Protein AF-Q20015-F1 (afdb_monomer_lite)

Organism: Caenorhabditis elegans (NCBI:txid6239)

InterPro domains:
  IPR009050 Globin-like superfamily [SSF46458] (46-183)
  IPR012292 Globin/Protoglobin [G3DSA:1.10.490.10] (37-192)
  IPR044399 Myoglobin-like, M family globin domain [cd01040] (46-179)

Foldseek 3Di:
DPVVVVVVVLVVVLPPPDDAQKFWAADPQLRDIQIDHPVLLVLLLVLVVPPPDQLVLLLVLVLCCCPPNPVVVCVLQVNHPDDSVRLVPDPSNSVVSVVVSCLVVVLSVLVVVGPVCNVVSLVSLLVLLLVVLVSPVDDCDPSVLVSSLVSNLCSSCVPPDPSSSVSSSSVSVVSSSSSPSSNVVNNVVVVVVVDPDPVVVVVVVVVVVVVVVVVVVVVVVVVVPPDDDDDDDD

Radius of gyration: 29.72 Å; chains: 1; bounding box: 72×98×59 Å

Secondary structure (DSSP, 8-state):
-HHHHHHHHHHHHTS----S-EEEEE-TTT--EEEEEHHHHHHHHHHHHT-S-HHHHHHHHHHHIIIII-THHHHHHT-TT--HHHHHH-HHHHHHHHHHHHHHHHHHHHHTTGGGGHHHHHHHHHHHHHHHTT-TT----HHHHHHHHHHHHHHHSTT--HHHHHHHHHHHHHHHHHHHHHHHHHHHHHHHHTS--SSHHHHHHHHHHHHHHHHHHHHHHHHTTSSS------

pLDDT: mean 83.11, std 19.16, range [36.94, 98.44]

Sequence (234 aa):
MHSARIQQFVRRLQRPSIQGDHVYISSKYTSRLFICEQEEVNKMIESYQKIDDKYALFEQMFLTIFLEQEVEMAYSFGLENLNEQQLKVEQKFRTHVGKFQRFITGIIDMLSKGVESSDQIVEILRIVGRQHGNVRTMSFTAEKWLIFKNVLLDLLCKDANEKVGATWNKLISFMISEVKDSYLEHVRHARSSSCPQINSYRFIASRSKRLRSRKHSESANKLGRIESGKALDG

Structure (mmCIF, N/CA/C/O backbone):
data_AF-Q20015-F1
#
_entry.id   AF-Q20015-F1
#
loop_
_atom_site.group_PDB
_atom_site.id
_atom_site.type_symbol
_atom_site.label_atom_id
_atom_site.label_alt_id
_atom_site.label_comp_id
_atom_site.label_asym_id
_atom_site.label_entity_id
_atom_site.label_seq_id
_atom_site.pdbx_PDB_ins_code
_atom_site.Cartn_x
_atom_site.Cartn_y
_atom_site.Cartn_z
_atom_site.occupancy
_atom_site.B_iso_or_equiv
_atom_site.auth_seq_id
_atom_site.auth_comp_id
_atom_site.auth_asym_id
_atom_site.auth_atom_id
_atom_site.pdbx_PDB_model_num
ATOM 1 N N . MET A 1 1 ? -9.418 24.263 -34.533 1.00 52.34 1 MET A N 1
ATOM 2 C CA . MET A 1 1 ? -8.151 23.544 -34.819 1.00 52.34 1 MET A CA 1
ATOM 3 C C . MET A 1 1 ? -6.981 23.894 -33.883 1.00 52.34 1 MET A C 1
ATOM 5 O O . MET A 1 1 ? -5.993 23.172 -33.899 1.00 52.34 1 MET A O 1
ATOM 9 N N . HIS A 1 2 ? -7.061 24.932 -33.035 1.00 54.53 2 HIS A N 1
ATOM 10 C CA . HIS A 1 2 ? -5.916 25.372 -32.219 1.00 54.53 2 HIS A CA 1
ATOM 11 C C . HIS A 1 2 ? -5.635 24.514 -30.962 1.00 54.53 2 HIS A C 1
ATOM 13 O O . HIS A 1 2 ? -4.473 24.367 -30.590 1.00 54.53 2 HIS A O 1
ATOM 19 N N . SER A 1 3 ? -6.649 23.890 -30.337 1.00 63.06 3 SER A N 1
ATOM 20 C CA . SER A 1 3 ? -6.452 23.105 -29.099 1.00 63.06 3 SER A CA 1
ATOM 21 C C . SER A 1 3 ? -5.803 21.735 -29.322 1.00 63.06 3 SER A C 1
ATOM 23 O O . SER A 1 3 ? -5.023 21.296 -28.484 1.00 63.06 3 SER A O 1
ATOM 25 N N . ALA A 1 4 ? -6.049 21.083 -30.463 1.00 64.38 4 ALA A N 1
ATOM 26 C CA . ALA A 1 4 ? -5.461 19.776 -30.771 1.00 64.38 4 ALA A CA 1
ATOM 27 C C . ALA A 1 4 ? -3.933 19.856 -30.941 1.00 64.38 4 ALA A C 1
ATOM 29 O O . ALA A 1 4 ? -3.208 18.980 -30.472 1.00 64.38 4 ALA A O 1
ATOM 30 N N . ARG A 1 5 ? -3.430 20.946 -31.543 1.00 56.28 5 ARG A N 1
ATOM 31 C CA . ARG A 1 5 ? -1.986 21.218 -31.647 1.00 56.28 5 ARG A CA 1
ATOM 32 C C . ARG A 1 5 ? -1.352 21.483 -30.284 1.00 56.28 5 ARG A C 1
ATOM 34 O O . ARG A 1 5 ? -0.275 20.965 -30.020 1.00 56.28 5 ARG A O 1
ATOM 41 N N . ILE A 1 6 ? -2.033 22.226 -29.409 1.00 60.09 6 ILE A N 1
ATOM 42 C CA . ILE A 1 6 ? -1.557 22.485 -28.041 1.00 60.09 6 ILE A CA 1
ATOM 43 C C . ILE A 1 6 ? -1.520 21.178 -27.238 1.00 60.09 6 ILE A C 1
ATOM 45 O O . ILE A 1 6 ? -0.515 20.890 -26.601 1.00 60.09 6 ILE A O 1
ATOM 49 N N . GLN A 1 7 ? -2.547 20.329 -27.340 1.00 60.06 7 GLN A N 1
ATOM 50 C CA . GLN A 1 7 ? -2.549 19.011 -26.694 1.00 60.06 7 GLN A CA 1
ATOM 51 C C . GLN A 1 7 ? -1.440 18.092 -27.225 1.00 60.06 7 GLN A C 1
ATOM 53 O O . GLN A 1 7 ? -0.794 17.408 -26.438 1.00 60.06 7 GLN A O 1
ATOM 58 N N . GLN A 1 8 ? -1.171 18.086 -28.536 1.00 61.62 8 GLN A N 1
ATOM 59 C CA . GLN A 1 8 ? -0.035 17.344 -29.095 1.00 61.62 8 GLN A CA 1
ATOM 60 C C . GLN A 1 8 ? 1.315 17.894 -28.621 1.00 61.62 8 GLN A C 1
ATOM 62 O O . GLN A 1 8 ? 2.223 17.111 -28.358 1.00 61.62 8 GLN A O 1
ATOM 67 N N . PHE A 1 9 ? 1.453 19.214 -28.490 1.00 55.03 9 PHE A N 1
ATOM 68 C CA . PHE A 1 9 ? 2.680 19.845 -28.007 1.00 55.03 9 PHE A CA 1
ATOM 69 C C . PHE A 1 9 ? 2.925 19.538 -26.525 1.00 55.03 9 PHE A C 1
ATOM 71 O O . PHE A 1 9 ? 4.014 19.107 -26.164 1.00 55.03 9 PHE A O 1
ATOM 78 N N . VAL A 1 10 ? 1.888 19.628 -25.688 1.00 60.78 10 VAL A N 1
ATOM 79 C CA . VAL A 1 10 ? 1.947 19.225 -24.274 1.00 60.78 10 VAL A CA 1
ATOM 80 C C . VAL A 1 10 ? 2.275 17.734 -24.144 1.00 60.78 10 VAL A C 1
ATOM 82 O O . VAL A 1 10 ? 3.144 17.388 -23.356 1.00 60.78 10 VAL A O 1
ATOM 85 N N . ARG A 1 11 ? 1.692 16.853 -24.974 1.00 58.50 11 ARG A N 1
ATOM 86 C CA . ARG A 1 11 ? 2.058 15.420 -25.010 1.00 58.50 11 ARG A CA 1
ATOM 87 C C . ARG A 1 11 ? 3.515 15.176 -25.407 1.00 58.50 11 ARG A C 1
ATOM 89 O O . ARG A 1 11 ? 4.110 14.221 -24.922 1.00 58.50 11 ARG A O 1
ATOM 96 N N . ARG A 1 12 ? 4.088 15.998 -26.295 1.00 54.34 12 ARG A N 1
ATOM 97 C CA . ARG A 1 12 ? 5.510 15.909 -26.671 1.00 54.34 12 ARG A CA 1
ATOM 98 C C . ARG A 1 12 ? 6.429 16.414 -25.562 1.00 54.34 12 ARG A C 1
ATOM 100 O O . ARG A 1 12 ? 7.467 15.812 -25.356 1.00 54.34 12 ARG A O 1
ATOM 107 N N . LEU A 1 13 ? 6.032 17.457 -24.833 1.00 51.25 13 LEU A N 1
ATOM 108 C CA . LEU A 1 13 ? 6.782 17.967 -23.677 1.00 51.25 13 LEU A CA 1
ATOM 109 C C . LEU A 1 13 ? 6.677 17.049 -22.449 1.00 51.25 13 LEU A C 1
ATOM 111 O O . LEU A 1 13 ? 7.609 16.971 -21.660 1.00 51.25 13 LEU A O 1
ATOM 115 N N . GLN A 1 14 ? 5.557 16.338 -22.298 1.00 54.84 14 GLN A N 1
ATOM 116 C CA . GLN A 1 14 ? 5.345 15.341 -21.243 1.00 54.84 14 GLN A CA 1
ATOM 117 C C . GLN A 1 14 ? 5.998 13.989 -21.535 1.00 54.84 14 GLN A C 1
ATOM 119 O O . GLN A 1 14 ? 5.997 13.131 -20.658 1.00 54.84 14 GLN A O 1
ATOM 124 N N . ARG A 1 15 ? 6.532 13.779 -22.744 1.00 49.22 15 ARG A N 1
ATOM 125 C CA . ARG A 1 15 ? 7.425 12.659 -23.037 1.00 49.22 15 ARG A CA 1
ATOM 126 C C . ARG A 1 15 ? 8.850 13.146 -22.801 1.00 49.22 15 ARG A C 1
ATOM 128 O O . ARG A 1 15 ? 9.438 13.706 -23.725 1.00 49.22 15 ARG A O 1
ATOM 135 N N . PRO A 1 16 ? 9.405 12.992 -21.589 1.00 44.72 16 PRO A N 1
ATOM 136 C CA . PRO A 1 16 ? 10.830 13.195 -21.403 1.00 44.72 16 PRO A CA 1
ATOM 137 C C . PRO A 1 16 ? 11.579 12.354 -22.452 1.00 44.72 16 PRO A C 1
ATOM 139 O O . PRO A 1 16 ? 11.220 11.206 -22.730 1.00 44.72 16 PRO A O 1
ATOM 142 N N . SER A 1 17 ? 12.560 12.972 -23.108 1.00 43.12 17 SER A N 1
ATOM 143 C CA . SER A 1 17 ? 13.443 12.338 -24.086 1.00 43.12 17 SER A CA 1
ATOM 144 C C . SER A 1 17 ? 14.366 11.374 -23.348 1.00 43.12 17 SER A C 1
ATOM 146 O O . SER A 1 17 ? 15.511 11.706 -23.054 1.00 43.12 17 SER A O 1
ATOM 148 N N . ILE A 1 18 ? 13.835 10.225 -22.945 1.00 50.56 18 ILE A N 1
ATOM 149 C CA . ILE A 1 18 ? 14.558 9.307 -22.077 1.00 50.56 18 ILE A CA 1
ATOM 150 C C . ILE A 1 18 ? 15.148 8.190 -22.920 1.00 50.56 18 ILE A C 1
ATOM 152 O O . ILE A 1 18 ? 14.442 7.317 -23.416 1.00 50.56 18 ILE A O 1
ATOM 156 N N . GLN A 1 19 ? 16.467 8.238 -23.075 1.00 43.69 19 GLN A N 1
ATOM 157 C CA . GLN A 1 19 ? 17.266 7.050 -23.335 1.00 43.69 19 GLN A CA 1
ATOM 158 C C . GLN A 1 19 ? 17.298 6.234 -22.033 1.00 43.69 19 GLN A C 1
ATOM 160 O O . GLN A 1 19 ? 17.877 6.683 -21.049 1.00 43.69 19 GLN A O 1
ATOM 165 N N . GLY A 1 20 ? 16.628 5.080 -22.010 1.00 57.81 20 GLY A N 1
ATOM 166 C CA . GLY A 1 20 ? 16.625 4.136 -20.885 1.00 57.81 20 GLY A CA 1
ATOM 167 C C . GLY A 1 20 ? 15.272 3.451 -20.681 1.00 57.81 20 GLY A C 1
ATOM 168 O O . GLY A 1 20 ? 14.229 4.054 -20.938 1.00 57.81 20 GLY A O 1
ATOM 169 N N . ASP A 1 21 ? 15.284 2.219 -20.172 1.00 79.94 21 ASP A N 1
ATOM 170 C CA . ASP A 1 21 ? 14.082 1.417 -19.912 1.00 79.94 21 ASP A CA 1
ATOM 171 C C . ASP A 1 21 ? 13.306 1.991 -18.717 1.00 79.94 21 ASP A C 1
ATOM 173 O O . ASP A 1 21 ? 13.597 1.698 -17.559 1.00 79.94 21 ASP A O 1
ATOM 177 N N . HIS A 1 22 ? 12.338 2.866 -18.996 1.00 86.12 22 HIS A N 1
ATOM 178 C CA . HIS A 1 22 ? 11.482 3.492 -17.988 1.00 86.12 22 HIS A CA 1
ATOM 179 C C . HIS A 1 22 ? 10.042 3.014 -18.120 1.00 86.12 22 HIS A C 1
ATOM 181 O O . HIS A 1 22 ? 9.492 2.924 -19.220 1.00 86.12 22 HIS A O 1
ATOM 187 N N . VAL A 1 23 ? 9.394 2.825 -16.974 1.00 89.00 23 VAL A N 1
ATOM 188 C CA . VAL A 1 23 ? 7.945 2.645 -16.891 1.00 89.00 23 VAL A CA 1
ATOM 189 C C . VAL A 1 23 ? 7.316 4.008 -16.652 1.00 89.00 23 VAL A C 1
ATOM 191 O O . VAL A 1 23 ? 7.702 4.719 -15.721 1.00 89.00 23 VAL A O 1
ATOM 194 N N . TYR A 1 24 ? 6.323 4.369 -17.465 1.00 90.19 24 TYR A N 1
ATOM 195 C CA . TYR A 1 24 ? 5.550 5.587 -17.263 1.00 90.19 24 TYR A CA 1
ATOM 196 C C . TYR A 1 24 ? 4.044 5.337 -17.335 1.00 90.19 24 TYR A C 1
ATOM 198 O O . TYR A 1 24 ? 3.560 4.618 -18.207 1.00 90.19 24 TYR A O 1
ATOM 206 N N . ILE A 1 25 ? 3.302 5.980 -16.430 1.00 93.44 25 ILE A N 1
ATOM 207 C CA . ILE A 1 25 ? 1.842 6.090 -16.491 1.00 93.44 25 ILE A CA 1
ATOM 208 C C . ILE A 1 25 ? 1.495 7.571 -16.541 1.00 93.44 25 ILE A C 1
ATOM 210 O O . ILE A 1 25 ? 1.806 8.324 -15.617 1.00 93.44 25 ILE A O 1
ATOM 214 N N . SER A 1 26 ? 0.840 7.996 -17.618 1.00 92.50 26 SER A N 1
ATOM 215 C CA . SER A 1 26 ? 0.420 9.385 -17.803 1.00 92.50 26 SER A CA 1
ATOM 216 C C . SER A 1 26 ? -1.093 9.499 -17.689 1.00 92.50 26 SER A C 1
ATOM 218 O O . SER A 1 26 ? -1.828 8.858 -18.438 1.00 92.50 26 SER A O 1
ATOM 220 N N . SER A 1 27 ? -1.572 10.344 -16.775 1.00 93.81 27 SER A N 1
ATOM 221 C CA . SER A 1 27 ? -2.996 10.660 -16.696 1.00 93.81 27 SER A CA 1
ATOM 222 C C . SER A 1 27 ? -3.326 11.907 -17.501 1.00 93.81 27 SER A C 1
ATOM 224 O O . SER A 1 27 ? -2.885 13.017 -17.195 1.00 93.81 27 SER A O 1
ATOM 226 N N . LYS A 1 28 ? -4.212 11.746 -18.487 1.00 93.19 28 LYS A N 1
ATOM 227 C CA . LYS A 1 28 ? -4.823 12.872 -19.208 1.00 93.19 28 LYS A CA 1
ATOM 228 C C . LYS A 1 28 ? -5.783 13.703 -18.342 1.00 93.19 28 LYS A C 1
ATOM 230 O O . LYS A 1 28 ? -6.154 14.793 -18.765 1.00 93.19 28 LYS A O 1
ATOM 235 N N . TYR A 1 29 ? -6.214 13.187 -17.186 1.00 94.50 29 TYR A N 1
ATOM 236 C CA . TYR A 1 29 ? -7.196 13.838 -16.312 1.00 94.50 29 TYR A CA 1
ATOM 237 C C . TYR A 1 29 ? -6.516 14.795 -15.335 1.00 94.50 29 TYR A C 1
ATOM 239 O O . TYR A 1 29 ? -6.852 15.974 -15.284 1.00 94.50 29 TYR A O 1
ATOM 247 N N . THR A 1 30 ? -5.506 14.313 -14.612 1.00 93.31 30 THR A N 1
ATOM 248 C CA . THR A 1 30 ? -4.810 15.107 -13.586 1.00 93.31 30 THR A CA 1
ATOM 249 C C . THR A 1 30 ? -3.540 15.781 -14.102 1.00 93.31 30 THR A C 1
ATOM 251 O O . THR A 1 30 ? -2.927 16.566 -13.381 1.00 93.31 30 THR A O 1
ATOM 254 N N . SER A 1 31 ? -3.117 15.463 -15.334 1.00 92.50 31 SER A N 1
ATOM 255 C CA . SER A 1 31 ? -1.806 15.826 -15.893 1.00 92.50 31 SER A CA 1
ATOM 256 C C . SER A 1 31 ? -0.613 15.316 -15.072 1.00 92.50 31 SER A C 1
ATOM 258 O O . SER A 1 31 ? 0.501 15.818 -15.231 1.00 92.50 31 SER A O 1
ATOM 260 N N . ARG A 1 32 ? -0.826 14.331 -14.189 1.00 93.44 32 ARG A N 1
ATOM 261 C CA . ARG A 1 32 ? 0.239 13.694 -13.410 1.00 93.44 32 ARG A CA 1
ATOM 262 C C . ARG A 1 32 ? 0.902 12.572 -14.195 1.00 93.44 32 ARG A C 1
ATOM 264 O O . ARG A 1 32 ? 0.301 11.939 -15.065 1.00 93.44 32 ARG A O 1
ATOM 271 N N . LEU A 1 33 ? 2.152 12.328 -13.825 1.00 93.31 33 LEU A N 1
ATOM 272 C CA . LEU A 1 33 ? 3.013 11.304 -14.387 1.00 93.31 33 LEU A CA 1
ATOM 273 C C . LEU A 1 33 ? 3.561 10.455 -13.239 1.00 93.31 33 LEU A C 1
ATOM 275 O O . LEU A 1 33 ? 4.179 10.988 -12.318 1.00 93.31 33 LEU A O 1
ATOM 279 N N . PHE A 1 34 ? 3.337 9.148 -13.301 1.00 94.62 34 PHE A N 1
ATOM 280 C CA . PHE A 1 34 ? 4.179 8.186 -12.602 1.00 94.62 34 PHE A CA 1
ATOM 281 C C . PHE A 1 34 ? 5.320 7.812 -13.543 1.00 94.62 34 PHE A C 1
ATOM 283 O O . PHE A 1 34 ? 5.064 7.474 -14.697 1.00 94.62 34 PHE A O 1
ATOM 290 N N . ILE A 1 35 ? 6.558 7.906 -13.063 1.00 93.75 35 ILE A N 1
ATOM 291 C CA . ILE A 1 35 ? 7.751 7.536 -13.820 1.00 93.75 35 ILE A CA 1
ATOM 292 C C . ILE A 1 35 ? 8.815 6.958 -12.886 1.00 93.75 35 ILE A C 1
ATOM 294 O O . ILE A 1 35 ? 9.122 7.553 -11.849 1.00 93.75 35 ILE A O 1
ATOM 298 N N . CYS A 1 36 ? 9.355 5.807 -13.274 1.00 92.62 36 CYS A N 1
ATOM 299 C CA . CYS A 1 36 ? 10.418 5.079 -12.584 1.00 92.62 36 CYS A CA 1
ATOM 300 C C . CYS A 1 36 ? 11.257 4.291 -13.594 1.00 92.62 36 CYS A C 1
ATOM 302 O O . CYS A 1 36 ? 10.791 3.991 -14.697 1.00 92.62 36 CYS A O 1
ATOM 304 N N . GLU A 1 37 ? 12.476 3.932 -13.205 1.00 91.81 37 GLU A N 1
ATOM 305 C CA . GLU A 1 37 ? 13.288 2.988 -13.977 1.00 91.81 37 GLU A CA 1
ATOM 306 C C . GLU A 1 37 ? 12.641 1.592 -13.936 1.00 91.81 37 GLU A C 1
ATOM 308 O O . GLU A 1 37 ? 12.040 1.200 -12.931 1.00 91.81 37 GLU A O 1
ATOM 313 N N . GLN A 1 38 ? 12.760 0.816 -15.016 1.00 90.50 38 GLN A N 1
ATOM 314 C CA . GLN A 1 38 ? 12.194 -0.535 -15.095 1.00 90.50 38 GLN A CA 1
ATOM 315 C C . GLN A 1 38 ? 12.716 -1.435 -13.968 1.00 90.50 38 GLN A C 1
ATOM 317 O O . GLN A 1 38 ? 11.949 -2.203 -13.390 1.00 90.50 38 GLN A O 1
ATOM 322 N N . GLU A 1 39 ? 13.994 -1.303 -13.602 1.00 92.62 39 GLU A N 1
ATOM 323 C CA . GLU A 1 39 ? 14.594 -2.042 -12.487 1.00 92.62 39 GLU A CA 1
ATOM 324 C C . GLU A 1 39 ? 13.929 -1.701 -11.141 1.00 92.62 39 GLU A C 1
ATOM 326 O O . GLU A 1 39 ? 13.655 -2.596 -10.339 1.00 92.62 39 GLU A O 1
ATOM 331 N N . GLU A 1 40 ? 13.620 -0.424 -10.890 1.00 94.38 40 GLU A N 1
ATOM 332 C CA . GLU A 1 40 ? 12.924 0.011 -9.673 1.00 94.38 40 GLU A CA 1
ATOM 333 C C . GLU A 1 40 ? 11.512 -0.578 -9.595 1.00 94.38 40 GLU A C 1
ATOM 335 O O . GLU A 1 40 ? 11.092 -1.049 -8.534 1.00 94.38 40 GLU A O 1
ATOM 340 N N . VAL A 1 41 ? 10.786 -0.571 -10.718 1.00 93.94 41 VAL A N 1
ATOM 341 C CA . VAL A 1 41 ? 9.442 -1.153 -10.799 1.00 93.94 41 VAL A CA 1
ATOM 342 C C . VAL A 1 41 ? 9.495 -2.666 -10.602 1.00 93.94 41 VAL A C 1
ATOM 344 O O . VAL A 1 41 ? 8.697 -3.193 -9.830 1.00 93.94 41 VAL A O 1
ATOM 347 N N . ASN A 1 42 ? 10.462 -3.358 -11.209 1.00 94.12 42 ASN A N 1
ATOM 348 C CA . ASN A 1 42 ? 10.638 -4.802 -11.039 1.00 94.12 42 ASN A CA 1
ATOM 349 C C . ASN A 1 42 ? 10.892 -5.166 -9.571 1.00 94.12 42 ASN A C 1
ATOM 351 O O . ASN A 1 42 ? 10.195 -6.019 -9.032 1.00 94.12 42 ASN A O 1
ATOM 355 N N . LYS A 1 43 ? 11.794 -4.456 -8.880 1.00 95.81 43 LYS A N 1
ATOM 356 C CA . LYS A 1 43 ? 12.052 -4.683 -7.446 1.00 95.81 43 LYS A CA 1
ATOM 357 C C . LYS A 1 43 ? 10.817 -4.431 -6.578 1.00 95.81 43 LYS A C 1
ATOM 359 O O . LYS A 1 43 ? 10.584 -5.159 -5.615 1.00 95.81 43 LYS A O 1
ATOM 364 N N . MET A 1 44 ? 10.011 -3.420 -6.908 1.00 96.56 44 MET A N 1
ATOM 365 C CA . MET A 1 44 ? 8.742 -3.162 -6.221 1.00 96.56 44 MET A CA 1
ATOM 366 C C . MET A 1 44 ? 7.734 -4.301 -6.463 1.00 96.56 44 MET A C 1
ATOM 368 O O . MET A 1 44 ? 7.119 -4.778 -5.509 1.00 96.56 44 MET A O 1
ATOM 372 N N . ILE A 1 45 ? 7.607 -4.795 -7.697 1.00 95.94 45 ILE A N 1
ATOM 373 C CA . ILE A 1 45 ? 6.752 -5.945 -8.032 1.00 95.94 45 ILE A CA 1
ATOM 374 C C . ILE A 1 45 ? 7.224 -7.206 -7.294 1.00 95.94 45 ILE A C 1
ATOM 376 O O . ILE A 1 45 ? 6.413 -7.877 -6.660 1.00 95.94 45 ILE A O 1
ATOM 380 N N . GLU A 1 46 ? 8.524 -7.499 -7.299 1.00 96.00 46 GLU A N 1
ATOM 381 C CA . GLU A 1 46 ? 9.113 -8.614 -6.548 1.00 96.00 46 GLU A CA 1
ATOM 382 C C . GLU A 1 46 ? 8.837 -8.491 -5.045 1.00 96.00 46 GLU A C 1
ATOM 384 O O . GLU A 1 46 ? 8.494 -9.480 -4.396 1.00 96.00 46 GLU A O 1
ATOM 389 N N . SER A 1 47 ? 8.937 -7.278 -4.484 1.00 96.56 47 SER A N 1
ATOM 390 C CA . SER A 1 47 ? 8.611 -7.031 -3.074 1.00 96.56 47 SER A CA 1
ATOM 391 C C . SER A 1 47 ? 7.153 -7.366 -2.759 1.00 96.56 47 SER A C 1
ATOM 393 O O . SER A 1 47 ? 6.881 -7.987 -1.738 1.00 96.56 47 SER A O 1
ATOM 395 N N . TYR A 1 48 ? 6.226 -7.056 -3.673 1.00 96.94 48 TYR A N 1
ATOM 396 C CA . TYR A 1 48 ? 4.819 -7.428 -3.535 1.00 96.94 48 TYR A CA 1
ATOM 397 C C . TYR A 1 48 ? 4.605 -8.940 -3.652 1.00 96.94 48 TYR A C 1
ATOM 399 O O . TYR A 1 48 ? 3.787 -9.530 -2.943 1.00 96.94 48 TYR A O 1
ATOM 407 N N . GLN A 1 49 ? 5.319 -9.583 -4.577 1.00 95.81 49 GLN A N 1
ATOM 408 C CA . GLN A 1 49 ? 5.187 -11.015 -4.835 1.00 95.81 49 GLN A CA 1
ATOM 409 C C . GLN A 1 49 ? 5.646 -11.854 -3.640 1.00 95.81 49 GLN A C 1
ATOM 411 O O . GLN A 1 49 ? 4.977 -12.839 -3.341 1.00 95.81 49 GLN A O 1
ATOM 416 N N . LYS A 1 50 ? 6.687 -11.413 -2.921 1.00 96.12 50 LYS A N 1
ATOM 417 C CA . LYS A 1 50 ? 7.213 -12.045 -1.694 1.00 96.12 50 LYS A CA 1
ATOM 418 C C . LYS A 1 50 ? 6.254 -12.027 -0.497 1.00 96.12 50 LYS A C 1
ATOM 420 O O . LYS A 1 50 ? 6.532 -12.675 0.502 1.00 96.12 50 LYS A O 1
ATOM 425 N N . ILE A 1 51 ? 5.154 -11.279 -0.567 1.00 96.44 51 ILE A N 1
ATOM 426 C CA . ILE A 1 51 ? 4.146 -11.249 0.495 1.00 96.44 51 ILE A CA 1
ATOM 427 C C . ILE A 1 51 ? 3.296 -12.517 0.380 1.00 96.44 51 ILE A C 1
ATOM 429 O O . ILE A 1 51 ? 2.467 -12.611 -0.532 1.00 96.44 51 ILE A O 1
ATOM 433 N N . ASP A 1 52 ? 3.491 -13.462 1.300 1.00 95.38 52 ASP A N 1
ATOM 434 C CA . ASP A 1 52 ? 2.804 -14.760 1.296 1.00 95.38 52 ASP A CA 1
ATOM 435 C C . ASP A 1 52 ? 1.283 -14.601 1.432 1.00 95.38 52 ASP A C 1
ATOM 437 O O . ASP A 1 52 ? 0.523 -15.042 0.568 1.00 95.38 52 ASP A O 1
ATOM 441 N N . ASP A 1 53 ? 0.834 -13.893 2.473 1.00 97.19 53 ASP A N 1
ATOM 442 C CA . ASP A 1 53 ? -0.584 -13.633 2.728 1.00 97.19 53 ASP A CA 1
ATOM 443 C C . ASP A 1 53 ? -0.939 -12.156 2.512 1.00 97.19 53 ASP A C 1
ATOM 445 O O . ASP A 1 53 ? -0.951 -11.317 3.418 1.00 97.19 53 ASP A O 1
ATOM 449 N N . LYS A 1 54 ? -1.256 -11.833 1.255 1.00 97.44 54 LYS A N 1
ATOM 450 C CA . LYS A 1 54 ? -1.707 -10.492 0.856 1.00 97.44 54 LYS A CA 1
ATOM 451 C C . LYS A 1 54 ? -3.048 -10.122 1.493 1.00 97.44 54 LYS A C 1
ATOM 453 O O . LYS A 1 54 ? -3.293 -8.937 1.701 1.00 97.44 54 LYS A O 1
ATOM 458 N N . TYR A 1 55 ? -3.913 -11.100 1.781 1.00 98.38 55 TYR A N 1
ATOM 459 C CA . TYR A 1 55 ? -5.198 -10.824 2.419 1.00 98.38 55 TYR A CA 1
ATOM 460 C C . TYR A 1 55 ? -4.970 -10.362 3.856 1.00 98.38 55 TYR A C 1
ATOM 462 O O . TYR A 1 55 ? -5.457 -9.295 4.216 1.00 98.38 55 TYR A O 1
ATOM 470 N N . ALA A 1 56 ? -4.175 -11.101 4.637 1.00 97.94 56 ALA A N 1
ATOM 471 C CA . ALA A 1 56 ? -3.847 -10.745 6.017 1.00 97.94 56 ALA A CA 1
ATOM 472 C C . ALA A 1 56 ? -3.158 -9.375 6.121 1.00 97.94 56 ALA A C 1
ATOM 474 O O . ALA A 1 56 ? -3.470 -8.598 7.021 1.00 97.94 56 ALA A O 1
ATOM 475 N N . LEU A 1 57 ? -2.283 -9.029 5.168 1.00 98.00 57 LEU A N 1
ATOM 476 C CA . LEU A 1 57 ? -1.662 -7.701 5.124 1.00 98.00 57 LEU A CA 1
ATOM 477 C C . LEU A 1 57 ? -2.702 -6.582 4.978 1.00 98.00 57 LEU A C 1
ATOM 479 O O . LEU A 1 57 ? -2.660 -5.592 5.707 1.00 98.00 57 LEU A O 1
ATOM 483 N N . PHE A 1 58 ? -3.652 -6.723 4.050 1.00 98.44 58 PHE A N 1
ATOM 484 C CA . PHE A 1 58 ? -4.695 -5.711 3.866 1.00 98.44 58 PHE A CA 1
ATOM 485 C C . PHE A 1 58 ? -5.775 -5.768 4.949 1.00 98.44 58 PHE A C 1
ATOM 487 O O . PHE A 1 58 ? -6.373 -4.742 5.259 1.00 98.44 58 PHE A O 1
ATOM 494 N N . GLU A 1 59 ? -6.009 -6.927 5.561 1.00 98.38 59 GLU A N 1
ATOM 495 C CA . GLU A 1 59 ? -6.841 -7.046 6.755 1.00 98.38 59 GLU A CA 1
ATOM 496 C C . GLU A 1 59 ? -6.253 -6.195 7.885 1.00 98.38 59 GLU A C 1
ATOM 498 O O . GLU A 1 59 ? -6.946 -5.326 8.412 1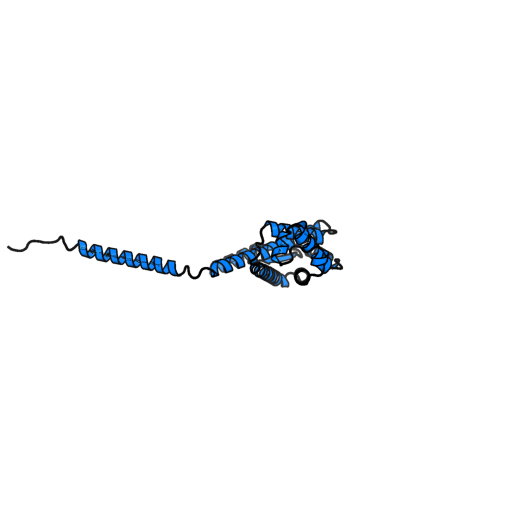.00 98.38 59 GLU A O 1
ATOM 503 N N . GLN A 1 60 ? -4.954 -6.351 8.164 1.00 97.94 60 GLN A N 1
ATOM 504 C CA . GLN A 1 60 ? -4.232 -5.540 9.145 1.00 97.94 60 GLN A CA 1
ATOM 505 C C . GLN A 1 60 ? -4.308 -4.045 8.822 1.00 97.94 60 GLN A C 1
ATOM 507 O O . GLN A 1 60 ? -4.549 -3.239 9.716 1.00 97.94 60 GLN A O 1
ATOM 512 N N . MET A 1 61 ? -4.161 -3.670 7.548 1.00 97.94 61 MET A N 1
ATOM 513 C CA . MET A 1 61 ? -4.297 -2.280 7.110 1.00 97.94 61 MET A CA 1
ATOM 514 C C . MET A 1 61 ? -5.639 -1.676 7.532 1.00 97.94 61 MET A C 1
ATOM 516 O O . MET A 1 61 ? -5.679 -0.604 8.137 1.00 97.94 61 MET A O 1
ATOM 520 N N . PHE A 1 62 ? -6.748 -2.343 7.205 1.00 97.62 62 PHE A N 1
ATOM 521 C CA . PHE A 1 62 ? -8.070 -1.817 7.526 1.00 97.62 62 PHE A CA 1
ATOM 522 C C . PHE A 1 62 ? -8.393 -1.910 9.018 1.00 97.62 62 PHE A C 1
ATOM 524 O O . PHE A 1 62 ? -9.088 -1.028 9.514 1.00 97.62 62 PHE A O 1
ATOM 531 N N . LEU A 1 63 ? -7.866 -2.903 9.742 1.00 97.75 63 LEU A N 1
ATOM 532 C CA . LEU A 1 63 ? -7.971 -2.962 11.203 1.00 97.75 63 LEU A CA 1
ATOM 533 C C . LEU A 1 63 ? -7.287 -1.757 11.851 1.00 97.75 63 LEU A C 1
ATOM 535 O O . LEU A 1 63 ? -7.926 -1.056 12.627 1.00 97.75 63 LEU A O 1
ATOM 539 N N . THR A 1 64 ? -6.046 -1.445 11.467 1.00 97.44 64 THR A N 1
ATOM 540 C CA . THR A 1 64 ? -5.331 -0.255 11.957 1.00 97.44 64 THR A CA 1
ATOM 541 C C . THR A 1 64 ? -6.106 1.031 11.647 1.00 97.44 64 THR A C 1
ATOM 543 O O . THR A 1 64 ? -6.232 1.907 12.501 1.00 97.44 64 THR A O 1
ATOM 546 N N . ILE A 1 65 ? -6.705 1.154 10.457 1.00 96.81 65 ILE A N 1
ATOM 547 C CA . ILE A 1 65 ? -7.526 2.331 10.131 1.00 96.81 65 ILE A CA 1
ATOM 548 C C . ILE A 1 65 ? -8.794 2.383 11.000 1.00 96.81 65 ILE A C 1
ATOM 550 O O . ILE A 1 65 ? -9.066 3.423 11.592 1.00 96.81 65 ILE A O 1
ATOM 554 N N . PHE A 1 66 ? -9.563 1.294 11.090 1.00 95.81 66 PHE A N 1
ATOM 555 C CA . PHE A 1 66 ? -10.882 1.285 11.743 1.00 95.81 66 PHE A CA 1
ATOM 556 C C . PHE A 1 66 ? -10.822 1.245 13.271 1.00 95.81 66 PHE A C 1
ATOM 558 O O . PHE A 1 66 ? -11.799 1.631 13.907 1.00 95.81 66 PHE A O 1
ATOM 565 N N . LEU A 1 67 ? -9.717 0.786 13.861 1.00 95.94 67 LEU A N 1
ATOM 566 C CA . LEU A 1 67 ? -9.581 0.641 15.312 1.00 95.94 67 LEU A CA 1
ATOM 567 C C . LEU A 1 67 ? -8.650 1.677 15.947 1.00 95.94 67 LEU A C 1
ATOM 569 O O . LEU A 1 67 ? -8.813 1.965 17.129 1.00 95.94 67 LEU A O 1
ATOM 573 N N . GLU A 1 68 ? -7.699 2.246 15.198 1.00 95.19 68 GLU A N 1
ATOM 574 C CA . GLU A 1 68 ? -6.633 3.070 15.790 1.00 95.19 68 GLU A CA 1
ATOM 575 C C . GLU A 1 68 ? -6.544 4.476 15.189 1.00 95.19 68 GLU A C 1
ATOM 577 O O . GLU A 1 68 ? -6.445 5.450 15.930 1.00 95.19 68 GLU A O 1
ATOM 582 N N . GLN A 1 69 ? -6.562 4.602 13.858 1.00 94.56 69 GLN A N 1
ATOM 583 C CA . GLN A 1 69 ? -6.195 5.862 13.190 1.00 94.56 69 GLN A CA 1
ATOM 584 C C . GLN A 1 69 ? -7.396 6.742 12.817 1.00 94.56 69 GLN A C 1
ATOM 586 O O . GLN A 1 69 ? -7.327 7.962 12.914 1.00 94.56 69 GLN A O 1
ATOM 591 N N . GLU A 1 70 ? -8.493 6.144 12.352 1.00 92.69 70 GLU A N 1
ATOM 592 C CA . GLU A 1 70 ? -9.690 6.854 11.892 1.00 92.69 70 GLU A CA 1
ATOM 593 C C . GLU A 1 70 ? -10.924 5.987 12.174 1.00 92.69 70 GLU A C 1
ATOM 595 O O . GLU A 1 70 ? -11.590 5.471 11.272 1.00 92.69 70 GLU A O 1
ATOM 600 N N . VAL A 1 71 ? -11.223 5.824 13.466 1.00 91.88 71 VAL A N 1
ATOM 601 C CA . VAL A 1 71 ? -12.339 4.996 13.955 1.00 91.88 71 VAL A CA 1
ATOM 602 C C . VAL A 1 71 ? -13.668 5.424 13.334 1.00 91.88 71 VAL A C 1
ATOM 604 O O . VAL A 1 71 ? -14.532 4.591 13.057 1.00 91.88 71 VAL A O 1
ATOM 607 N N . GLU A 1 72 ? -13.818 6.714 13.015 1.00 90.25 72 GLU A N 1
ATOM 608 C CA . GLU A 1 72 ? -15.038 7.214 12.394 1.00 90.25 72 GLU A CA 1
ATOM 609 C C . GLU A 1 72 ? -15.323 6.620 11.007 1.00 90.25 72 GLU A C 1
ATOM 611 O O . GLU A 1 72 ? -16.471 6.574 10.549 1.00 90.25 72 GLU A O 1
ATOM 616 N N . MET A 1 73 ? -14.289 6.114 10.332 1.00 89.50 73 MET A N 1
ATOM 617 C CA . MET A 1 73 ? -14.449 5.436 9.055 1.00 89.50 73 MET A CA 1
ATOM 618 C C . MET A 1 73 ? -15.315 4.181 9.203 1.00 89.50 73 MET A C 1
ATOM 620 O O . MET A 1 73 ? -16.131 3.919 8.321 1.00 89.50 73 MET A O 1
ATOM 624 N N . ALA A 1 74 ? -15.226 3.462 10.329 1.00 90.19 74 ALA A N 1
ATOM 625 C CA . ALA A 1 74 ? -16.000 2.246 10.573 1.00 90.19 74 ALA A CA 1
ATOM 626 C C . ALA A 1 74 ? -17.523 2.495 10.569 1.00 90.19 74 ALA A C 1
ATOM 628 O O . ALA A 1 74 ? -18.260 1.692 9.989 1.00 90.19 74 ALA A O 1
ATOM 629 N N . TYR A 1 75 ? -17.997 3.640 11.092 1.00 90.25 75 TYR A N 1
ATOM 630 C CA . TYR A 1 75 ? -19.428 4.007 11.050 1.00 90.25 75 TYR A CA 1
ATOM 631 C C . TYR A 1 75 ? -19.959 4.058 9.615 1.00 90.25 75 TYR A C 1
ATOM 633 O O . TYR A 1 75 ? -21.084 3.655 9.327 1.00 90.25 75 TYR A O 1
ATOM 641 N N . SER A 1 76 ? -19.134 4.518 8.670 1.00 85.56 76 SER A N 1
ATOM 642 C CA . SER A 1 76 ? -19.540 4.651 7.266 1.00 85.56 76 SER A CA 1
ATOM 643 C C . SER A 1 76 ? -19.742 3.304 6.570 1.00 85.56 76 SER A C 1
ATOM 645 O O . SER A 1 76 ? -20.435 3.240 5.552 1.00 85.56 76 SER A O 1
ATOM 647 N N . PHE A 1 77 ? -19.172 2.233 7.127 1.00 85.31 77 PHE A N 1
ATOM 648 C CA . PHE A 1 77 ? -19.359 0.856 6.673 1.00 85.31 77 PHE A CA 1
ATOM 649 C C . PHE A 1 77 ? -20.422 0.093 7.487 1.00 85.31 77 PHE A C 1
ATOM 651 O O . PHE A 1 77 ? -20.764 -1.038 7.123 1.00 85.31 77 PHE A O 1
ATOM 658 N N . GLY A 1 78 ? -20.986 0.701 8.539 1.00 89.75 78 GLY A N 1
ATOM 659 C CA . GLY A 1 78 ? -21.869 0.022 9.490 1.00 89.75 78 GLY A CA 1
ATOM 660 C C . GLY A 1 78 ? -21.124 -1.065 10.269 1.00 89.75 78 GLY A C 1
ATOM 661 O O . GLY A 1 78 ? -21.617 -2.192 10.348 1.00 89.75 78 GLY A O 1
ATOM 662 N N . LEU A 1 79 ? -19.888 -0.761 10.676 1.00 93.31 79 LEU A N 1
ATOM 663 C CA . LEU A 1 79 ? -18.937 -1.648 11.358 1.00 93.31 79 LEU A CA 1
ATOM 664 C C . LEU A 1 79 ? -18.491 -1.080 12.713 1.00 93.31 79 LEU A C 1
ATOM 666 O O . LEU A 1 79 ? -17.470 -1.483 13.266 1.00 93.31 79 LEU A O 1
ATOM 670 N N . GLU A 1 80 ? -19.230 -0.106 13.227 1.00 91.44 80 GLU A N 1
ATOM 671 C CA . GLU A 1 80 ? -18.979 0.508 14.518 1.00 91.44 80 GLU A CA 1
ATOM 672 C C . GLU A 1 80 ? -19.148 -0.471 15.685 1.00 91.44 80 GLU A C 1
ATOM 674 O O . GLU A 1 80 ? -19.945 -1.407 15.630 1.00 91.44 80 GLU A O 1
ATOM 679 N N . ASN A 1 81 ? -18.420 -0.216 16.776 1.00 91.19 81 ASN A N 1
ATOM 680 C CA . ASN A 1 81 ? -18.464 -0.989 18.025 1.00 91.19 81 ASN A CA 1
ATOM 681 C C . ASN A 1 81 ? -18.056 -2.470 17.904 1.00 91.19 81 ASN A C 1
ATOM 683 O O . ASN A 1 81 ? -18.284 -3.243 18.835 1.00 91.19 81 ASN A O 1
ATOM 687 N N . LEU A 1 82 ? -17.446 -2.871 16.789 1.00 95.06 82 LEU A N 1
ATOM 688 C CA . LEU A 1 82 ? -16.865 -4.198 16.622 1.00 95.06 82 LEU A CA 1
ATOM 689 C C . LEU A 1 82 ? -15.400 -4.178 17.070 1.00 95.06 82 LEU A C 1
ATOM 691 O O . LEU A 1 82 ? -14.634 -3.302 16.672 1.00 95.06 82 LEU A O 1
ATOM 695 N N . ASN A 1 83 ? -14.999 -5.155 17.881 1.00 95.50 83 ASN A N 1
ATOM 696 C CA . ASN A 1 83 ? -13.587 -5.392 18.173 1.00 95.50 83 ASN A CA 1
ATOM 697 C C . ASN A 1 83 ? -12.879 -6.076 16.988 1.00 95.50 83 ASN A C 1
ATOM 699 O O . ASN A 1 83 ? -13.506 -6.471 16.004 1.00 95.50 83 ASN A O 1
ATOM 703 N N . GLU A 1 84 ? -11.561 -6.247 17.093 1.00 97.38 84 GLU A N 1
ATOM 704 C CA . GLU A 1 84 ? -10.741 -6.856 16.043 1.00 97.38 84 GLU A CA 1
ATOM 705 C C . GLU A 1 84 ? -11.259 -8.237 15.605 1.00 97.38 84 GLU A C 1
ATOM 707 O O . GLU A 1 84 ? -11.422 -8.495 14.412 1.00 97.38 84 GLU A O 1
ATOM 712 N N . GLN A 1 85 ? -11.575 -9.120 16.556 1.00 97.44 85 GLN A N 1
ATOM 713 C CA . GLN A 1 85 ? -12.043 -10.477 16.267 1.00 97.44 85 GLN A CA 1
ATOM 714 C C . GLN A 1 85 ? -13.419 -10.469 15.586 1.00 97.44 85 GLN A C 1
ATOM 716 O O . GLN A 1 85 ? -13.666 -11.278 14.691 1.00 97.44 85 GLN A O 1
ATOM 721 N N . GLN A 1 86 ? -14.300 -9.543 15.971 1.00 97.62 86 GLN A N 1
ATOM 722 C CA . GLN A 1 86 ? -15.611 -9.352 15.351 1.00 97.62 86 GLN A CA 1
ATOM 723 C C . GLN A 1 86 ? -15.492 -8.788 13.928 1.00 97.62 86 GLN A C 1
ATOM 725 O O . GLN A 1 86 ? -16.164 -9.282 13.024 1.00 97.62 86 GLN A O 1
ATOM 730 N N . LEU A 1 87 ? -14.605 -7.814 13.694 1.00 96.88 87 LEU A N 1
ATOM 731 C CA . LEU A 1 87 ? -14.346 -7.275 12.353 1.00 96.88 87 LEU A CA 1
ATOM 732 C C . LEU A 1 87 ? -13.826 -8.354 11.399 1.00 96.88 87 LEU A C 1
ATOM 734 O O . LEU A 1 87 ? -14.317 -8.464 10.276 1.00 96.88 87 LEU A O 1
ATOM 738 N N . LYS A 1 88 ? -12.888 -9.195 11.854 1.00 97.62 88 LYS A N 1
ATOM 739 C CA . LYS A 1 88 ? -12.285 -10.274 11.048 1.00 97.62 88 LYS A CA 1
ATOM 740 C C . LYS A 1 88 ? -13.303 -11.285 10.512 1.00 97.62 88 LYS A C 1
ATOM 742 O O . LYS A 1 88 ? -13.096 -11.850 9.439 1.00 97.62 88 LYS A O 1
ATOM 747 N N . VAL A 1 89 ? -14.416 -11.506 11.218 1.00 97.38 89 VAL A N 1
ATOM 748 C CA . VAL A 1 89 ? -15.485 -12.420 10.771 1.00 97.38 89 VAL A CA 1
ATOM 749 C C . VAL A 1 89 ? -16.618 -11.717 10.020 1.00 97.38 89 VAL A C 1
ATOM 751 O O . VAL A 1 89 ? -17.395 -12.383 9.334 1.00 97.38 89 VAL A O 1
ATOM 754 N N . GLU A 1 90 ? -16.698 -10.388 10.087 1.00 97.62 90 GLU A N 1
ATOM 755 C CA . GLU A 1 90 ? -17.786 -9.616 9.493 1.00 97.62 90 GLU A CA 1
ATOM 756 C C . GLU A 1 90 ? -17.703 -9.596 7.958 1.00 97.62 90 GLU A C 1
ATOM 758 O O . GLU A 1 90 ? -16.720 -9.164 7.344 1.00 97.62 90 GLU A O 1
ATOM 763 N N . GLN A 1 91 ? -18.771 -10.047 7.294 1.00 96.75 91 GLN A N 1
ATOM 764 C CA . GLN A 1 91 ? -18.759 -10.280 5.850 1.00 96.75 91 GLN A CA 1
ATOM 765 C C . GLN A 1 91 ? -18.538 -8.990 5.051 1.00 96.75 91 GLN A C 1
ATOM 767 O O . GLN A 1 91 ? -17.858 -9.023 4.018 1.00 96.75 91 GLN A O 1
ATOM 772 N N . LYS A 1 92 ? -19.081 -7.850 5.502 1.00 95.19 92 LYS A N 1
ATOM 773 C CA . LYS A 1 92 ? -18.857 -6.552 4.838 1.00 95.19 92 LYS A CA 1
ATOM 774 C C . LYS A 1 92 ? -17.380 -6.162 4.857 1.00 95.19 92 LYS A C 1
ATOM 776 O O . LYS A 1 92 ? -16.848 -5.770 3.815 1.00 95.19 92 LYS A O 1
ATOM 781 N N . PHE A 1 93 ? -16.730 -6.323 6.009 1.00 97.06 93 PHE A N 1
ATOM 782 C CA . PHE A 1 93 ? -15.313 -6.036 6.199 1.00 97.06 93 PHE A CA 1
ATOM 783 C C . PHE A 1 93 ? -14.452 -6.935 5.307 1.00 97.06 93 PHE A C 1
ATOM 785 O O . PHE A 1 93 ? -13.741 -6.440 4.433 1.00 97.06 93 PHE A O 1
ATOM 792 N N . ARG A 1 94 ? -14.632 -8.259 5.404 1.00 97.94 94 ARG A N 1
ATOM 793 C CA . ARG A 1 94 ? -13.899 -9.243 4.588 1.00 97.94 94 ARG A CA 1
ATOM 794 C C . ARG A 1 94 ? -14.061 -9.011 3.086 1.00 97.94 94 ARG A C 1
ATOM 796 O O . ARG A 1 94 ? -13.116 -9.118 2.303 1.00 97.94 94 ARG A O 1
ATOM 803 N N . THR A 1 95 ? -15.271 -8.643 2.666 1.00 97.12 95 THR A N 1
ATOM 804 C CA . THR A 1 95 ? -15.556 -8.303 1.266 1.00 97.12 95 THR A CA 1
ATOM 805 C C . THR A 1 95 ? -14.798 -7.052 0.827 1.00 97.12 95 THR A C 1
ATOM 807 O O . THR A 1 95 ? -14.321 -7.006 -0.309 1.00 97.12 95 THR A O 1
ATOM 810 N N . HIS A 1 96 ? -14.689 -6.039 1.691 1.00 95.75 96 HIS A N 1
ATOM 811 C CA . HIS A 1 96 ? -13.937 -4.823 1.398 1.00 95.75 96 HIS A CA 1
ATOM 812 C C . HIS A 1 96 ? -12.436 -5.109 1.276 1.00 95.75 96 HIS A C 1
ATOM 814 O O . HIS A 1 96 ? -11.852 -4.774 0.245 1.00 95.75 96 HIS A O 1
ATOM 820 N N . VAL A 1 97 ? -11.859 -5.836 2.240 1.00 98.06 97 VAL A N 1
ATOM 821 C CA . VAL A 1 97 ? -10.455 -6.284 2.214 1.00 98.06 97 VAL A CA 1
ATOM 822 C C . VAL A 1 97 ? -10.162 -7.058 0.926 1.00 98.06 97 VAL A C 1
ATOM 824 O O . VAL A 1 97 ? -9.264 -6.697 0.166 1.00 98.06 97 VAL A O 1
ATOM 827 N N . GLY A 1 98 ? -10.984 -8.058 0.593 1.00 98.31 98 GLY A N 1
ATOM 828 C CA . GLY A 1 98 ? -10.792 -8.861 -0.617 1.00 98.31 98 GLY A CA 1
ATOM 829 C C . GLY A 1 98 ? -10.944 -8.064 -1.921 1.00 98.31 98 GLY A C 1
ATOM 830 O O . GLY A 1 98 ? -10.254 -8.341 -2.904 1.00 98.31 98 GLY A O 1
ATOM 831 N N . LYS A 1 99 ? -11.830 -7.056 -1.962 1.00 97.75 99 LYS A N 1
ATOM 832 C CA . LYS A 1 99 ? -11.929 -6.130 -3.106 1.00 97.75 99 LYS A CA 1
ATOM 833 C C . LYS A 1 99 ? -10.671 -5.276 -3.234 1.00 97.75 99 LYS A C 1
ATOM 835 O O . LYS A 1 99 ? -10.182 -5.111 -4.349 1.00 97.75 99 LYS A O 1
ATOM 840 N N . PHE A 1 100 ? -10.153 -4.768 -2.119 1.00 98.06 100 PHE A N 1
ATOM 841 C CA . PHE A 1 100 ? -8.948 -3.951 -2.104 1.00 98.06 100 PHE A CA 1
ATOM 842 C C . PHE A 1 100 ? -7.707 -4.747 -2.520 1.00 98.06 100 PHE A C 1
ATOM 844 O O . PHE A 1 100 ? -6.958 -4.293 -3.381 1.00 98.06 100 PHE A O 1
ATOM 851 N N . GLN A 1 101 ? -7.555 -5.977 -2.022 1.00 98.38 101 GLN A N 1
ATOM 852 C CA . GLN A 1 101 ? -6.493 -6.885 -2.450 1.00 98.38 101 GLN A CA 1
ATOM 853 C C . GLN A 1 101 ? -6.505 -7.085 -3.967 1.00 98.38 101 GLN A C 1
ATOM 855 O O . GLN A 1 101 ? -5.493 -6.848 -4.621 1.00 98.38 101 GLN A O 1
ATOM 860 N N . ARG A 1 102 ? -7.658 -7.461 -4.545 1.00 98.25 102 ARG A N 1
ATOM 861 C CA . ARG A 1 102 ? -7.791 -7.645 -6.002 1.00 98.25 102 ARG A CA 1
ATOM 862 C C . ARG A 1 102 ? -7.468 -6.374 -6.780 1.00 98.25 102 ARG A C 1
ATOM 864 O O . ARG A 1 102 ? -6.883 -6.459 -7.853 1.00 98.25 102 ARG A O 1
ATOM 871 N N . PHE A 1 103 ? -7.845 -5.213 -6.250 1.00 98.25 103 PHE A N 1
ATOM 872 C CA . PHE A 1 103 ? -7.518 -3.928 -6.854 1.00 98.25 103 PHE A CA 1
ATOM 873 C C . PHE A 1 103 ? -6.002 -3.687 -6.881 1.00 98.25 103 PHE A C 1
ATOM 875 O O . PHE A 1 103 ? -5.469 -3.440 -7.958 1.00 98.25 103 PHE A O 1
ATOM 882 N N . ILE A 1 104 ? -5.294 -3.825 -5.753 1.00 98.06 104 ILE A N 1
ATOM 883 C CA . ILE A 1 104 ? -3.833 -3.646 -5.721 1.00 98.06 104 ILE A CA 1
ATOM 884 C C . ILE A 1 104 ? -3.132 -4.692 -6.592 1.00 98.06 104 ILE A C 1
ATOM 886 O O . ILE A 1 104 ? -2.311 -4.319 -7.425 1.00 98.06 104 ILE A O 1
ATOM 890 N N . THR A 1 105 ? -3.491 -5.974 -6.472 1.00 97.62 105 THR A N 1
ATOM 891 C CA . THR A 1 105 ? -2.914 -7.041 -7.307 1.00 97.62 105 THR A CA 1
ATOM 892 C C . THR A 1 105 ? -3.117 -6.751 -8.795 1.00 97.62 105 THR A C 1
ATOM 894 O O . THR A 1 105 ? -2.160 -6.812 -9.555 1.00 97.62 105 THR A O 1
ATOM 897 N N . GLY A 1 106 ? -4.314 -6.319 -9.207 1.00 97.44 106 GLY A N 1
ATOM 898 C CA . GLY A 1 106 ? -4.581 -5.951 -10.598 1.00 97.44 106 GLY A CA 1
ATOM 899 C C . GLY A 1 106 ? -3.733 -4.775 -11.098 1.00 97.44 106 GLY A C 1
ATOM 900 O O . GLY A 1 106 ? -3.288 -4.791 -12.242 1.00 97.44 106 GLY A O 1
ATOM 901 N N . ILE A 1 107 ? -3.468 -3.770 -10.254 1.00 97.25 107 ILE A N 1
ATOM 902 C CA . ILE A 1 107 ? -2.568 -2.653 -10.594 1.00 97.25 107 ILE A CA 1
ATOM 903 C C . ILE A 1 107 ? -1.131 -3.149 -10.784 1.00 97.25 107 ILE A C 1
ATOM 905 O O . ILE A 1 107 ? -0.486 -2.775 -11.763 1.00 97.25 107 ILE A O 1
ATOM 909 N N . ILE A 1 108 ? -0.651 -4.023 -9.898 1.00 96.56 108 ILE A N 1
ATOM 910 C CA . ILE A 1 108 ? 0.686 -4.624 -9.987 1.00 96.56 108 ILE A CA 1
ATOM 911 C C . ILE A 1 108 ? 0.827 -5.520 -11.231 1.00 96.56 108 ILE A C 1
ATOM 913 O O . ILE A 1 108 ? 1.818 -5.410 -11.952 1.00 96.56 108 ILE A O 1
ATOM 917 N N . ASP A 1 109 ? -0.185 -6.328 -11.551 1.00 94.81 109 ASP A N 1
ATOM 918 C CA . ASP A 1 109 ? -0.205 -7.188 -12.743 1.00 94.81 109 ASP A CA 1
ATOM 919 C C . ASP A 1 109 ? -0.274 -6.396 -14.056 1.00 94.81 109 ASP A C 1
ATOM 921 O O . ASP A 1 109 ? 0.188 -6.856 -15.098 1.00 94.81 109 ASP A O 1
ATOM 925 N N . MET A 1 110 ? -0.880 -5.208 -14.046 1.00 94.62 110 MET A N 1
ATOM 926 C CA . MET A 1 110 ? -0.854 -4.308 -15.200 1.00 94.62 110 MET A CA 1
ATOM 927 C C . MET A 1 110 ? 0.499 -3.606 -15.334 1.00 94.62 110 MET A C 1
ATOM 929 O O . MET A 1 110 ? 0.990 -3.450 -16.449 1.00 94.62 110 MET A O 1
ATOM 933 N N . LEU A 1 111 ? 1.123 -3.217 -14.218 1.00 92.75 111 LEU A N 1
ATOM 934 C CA . LEU A 1 111 ? 2.463 -2.626 -14.218 1.00 92.75 111 LEU A CA 1
ATOM 935 C C . LEU A 1 111 ? 3.521 -3.587 -14.772 1.00 92.75 111 LEU A C 1
ATOM 937 O O . LEU A 1 111 ? 4.402 -3.150 -15.509 1.00 92.75 111 LEU A O 1
ATOM 941 N N . SER A 1 112 ? 3.416 -4.887 -14.479 1.00 89.50 112 SER A N 1
ATOM 942 C CA . SER A 1 112 ? 4.354 -5.900 -14.987 1.00 89.50 112 SER A CA 1
ATOM 943 C C . SER A 1 112 ? 4.284 -6.100 -16.507 1.00 89.50 112 SER A C 1
ATOM 945 O O . SER A 1 112 ? 5.252 -6.559 -17.108 1.00 89.50 112 SER A O 1
ATOM 947 N N . LYS A 1 113 ? 3.177 -5.702 -17.150 1.00 86.00 113 LYS A N 1
ATOM 948 C CA . LYS A 1 113 ? 3.000 -5.714 -18.616 1.00 86.00 113 LYS A CA 1
ATOM 949 C C . LYS A 1 113 ? 3.569 -4.466 -19.302 1.00 86.00 113 LYS A C 1
ATOM 951 O O . LYS A 1 113 ? 3.494 -4.348 -20.522 1.00 86.00 113 LYS A O 1
ATOM 956 N N . GLY A 1 114 ? 4.113 -3.520 -18.537 1.00 78.38 114 GLY A N 1
ATOM 957 C CA . GLY A 1 114 ? 4.710 -2.296 -19.057 1.00 78.38 114 GLY A CA 1
ATOM 958 C C . GLY A 1 114 ? 3.692 -1.268 -19.564 1.00 78.38 114 GLY A C 1
ATOM 959 O O . GLY A 1 114 ? 2.535 -1.210 -19.141 1.00 78.38 114 GLY A O 1
ATOM 960 N N . VAL A 1 115 ? 4.150 -0.403 -20.472 1.00 78.81 115 VAL A N 1
ATOM 961 C CA . VAL A 1 115 ? 3.441 0.822 -20.895 1.00 78.81 115 VAL A CA 1
ATOM 962 C C . VAL A 1 115 ? 2.087 0.575 -21.568 1.00 78.81 115 VAL A C 1
ATOM 964 O O . VAL A 1 115 ? 1.231 1.460 -21.554 1.00 78.81 115 VAL A O 1
ATOM 967 N N . GLU A 1 116 ? 1.855 -0.619 -22.116 1.00 82.38 116 GLU A N 1
ATOM 968 C CA . GLU A 1 116 ? 0.612 -0.978 -22.814 1.00 82.38 116 GLU A CA 1
ATOM 969 C C . GLU A 1 116 ? -0.620 -0.930 -21.900 1.00 82.38 116 GLU A C 1
ATOM 971 O O . GLU A 1 116 ? -1.731 -0.666 -22.360 1.00 82.38 116 GLU A O 1
ATOM 976 N N . SER A 1 117 ? -0.428 -1.125 -20.592 1.00 88.38 117 SER A N 1
ATOM 977 C CA . SER A 1 117 ? -1.520 -1.105 -19.611 1.00 88.38 117 SER A CA 1
ATOM 978 C C . SER A 1 117 ? -1.719 0.261 -18.938 1.00 88.38 117 SER A C 1
ATOM 980 O O . SER A 1 117 ? -2.620 0.399 -18.112 1.00 88.38 117 SER A O 1
ATOM 982 N N . SER A 1 118 ? -0.935 1.294 -19.288 1.00 89.75 118 SER A N 1
ATOM 983 C CA . SER A 1 118 ? -0.987 2.622 -18.642 1.00 89.75 118 SER A CA 1
ATOM 984 C C . SER A 1 118 ? -2.399 3.223 -18.632 1.00 89.75 118 SER A C 1
ATOM 986 O O . SER A 1 118 ? -2.899 3.632 -17.583 1.00 89.75 118 SER A O 1
ATOM 988 N N . ASP A 1 119 ? -3.073 3.249 -19.785 1.00 92.25 119 ASP A N 1
ATOM 989 C CA . ASP A 1 119 ? -4.421 3.824 -19.896 1.00 92.25 119 ASP A CA 1
ATOM 990 C C . ASP A 1 119 ? -5.459 3.016 -19.097 1.00 92.25 119 ASP A C 1
ATOM 992 O O . ASP A 1 119 ? -6.387 3.590 -18.522 1.00 92.25 119 ASP A O 1
ATOM 996 N N . GLN A 1 120 ? -5.284 1.692 -19.015 1.00 94.62 120 GLN A N 1
ATOM 997 C CA . GLN A 1 120 ? -6.164 0.806 -18.248 1.00 94.62 120 GLN A CA 1
ATOM 998 C C . GLN A 1 120 ? -6.003 1.025 -16.742 1.00 94.62 120 GLN A C 1
ATOM 1000 O O . GLN A 1 120 ? -7.004 1.106 -16.028 1.00 94.62 120 GLN A O 1
ATOM 1005 N N . ILE A 1 121 ? -4.762 1.191 -16.269 1.00 96.81 121 ILE A N 1
ATOM 1006 C CA . ILE A 1 121 ? -4.463 1.542 -14.876 1.00 96.81 121 ILE A CA 1
ATOM 1007 C C . ILE A 1 121 ? -5.187 2.836 -14.510 1.00 96.81 121 ILE A C 1
ATOM 1009 O O . ILE A 1 121 ? -5.922 2.866 -13.523 1.00 96.81 121 ILE A O 1
ATOM 1013 N N . VAL A 1 122 ? -5.035 3.887 -15.323 1.00 97.12 122 VAL A N 1
ATOM 1014 C CA . VAL A 1 122 ? -5.717 5.165 -15.082 1.00 97.12 122 VAL A CA 1
ATOM 1015 C C . VAL A 1 122 ? -7.230 4.962 -15.039 1.00 97.12 122 VAL A C 1
ATOM 1017 O O . VAL A 1 122 ? -7.854 5.376 -14.067 1.00 97.12 122 VAL A O 1
ATOM 1020 N N . GLU A 1 123 ? -7.840 4.283 -16.013 1.00 96.94 123 GLU A N 1
ATOM 1021 C CA . GLU A 1 123 ? -9.297 4.094 -16.013 1.00 96.94 123 G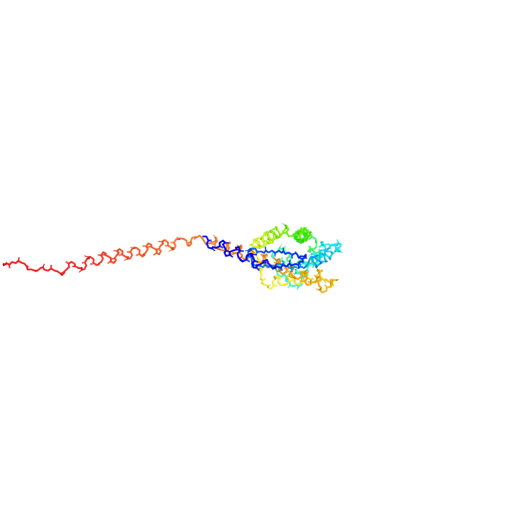LU A CA 1
ATOM 1022 C C . GLU A 1 123 ? -9.796 3.330 -14.775 1.00 96.94 123 GLU A C 1
ATOM 1024 O O . GLU A 1 123 ? -10.799 3.721 -14.178 1.00 96.94 123 GLU A O 1
ATOM 1029 N N . ILE A 1 124 ? -9.076 2.302 -14.321 1.00 97.44 124 ILE A N 1
ATOM 1030 C CA . ILE A 1 124 ? -9.425 1.565 -13.099 1.00 97.44 124 ILE A CA 1
ATOM 1031 C C . ILE A 1 124 ? -9.355 2.475 -11.866 1.00 97.44 124 ILE A C 1
ATOM 1033 O O . ILE A 1 124 ? -10.291 2.483 -11.063 1.00 97.44 124 ILE A O 1
ATOM 1037 N N . LEU A 1 125 ? -8.311 3.301 -11.734 1.00 98.19 125 LEU A N 1
ATOM 1038 C CA . LEU A 1 125 ? -8.205 4.283 -10.645 1.00 98.19 125 LEU A CA 1
ATOM 1039 C C . LEU A 1 125 ? -9.379 5.270 -10.658 1.00 98.19 125 LEU A C 1
ATOM 1041 O O . LEU A 1 125 ? -9.963 5.584 -9.618 1.00 98.19 125 LEU A O 1
ATOM 1045 N N . ARG A 1 126 ? -9.781 5.714 -11.850 1.00 97.94 126 ARG A N 1
ATOM 1046 C CA . ARG A 1 126 ? -10.932 6.600 -12.038 1.00 97.94 126 ARG A CA 1
ATOM 1047 C C . ARG A 1 126 ? -12.244 5.907 -11.648 1.00 97.94 126 ARG A C 1
ATOM 1049 O O . ARG A 1 126 ? -13.055 6.500 -10.938 1.00 97.94 126 ARG A O 1
ATOM 1056 N N . ILE A 1 127 ? -12.454 4.646 -12.042 1.00 97.56 127 ILE A N 1
ATOM 1057 C CA . ILE A 1 127 ? -13.621 3.843 -11.629 1.00 97.56 127 ILE A CA 1
ATOM 1058 C C . ILE A 1 127 ? -13.697 3.756 -10.103 1.00 97.56 127 ILE A C 1
ATOM 1060 O O . ILE A 1 127 ? -14.754 4.032 -9.532 1.00 97.56 127 ILE A O 1
ATOM 1064 N N . VAL A 1 128 ? -12.583 3.434 -9.442 1.00 97.44 128 VAL A N 1
ATOM 1065 C CA . VAL A 1 128 ? -12.513 3.350 -7.978 1.00 97.44 128 VAL A CA 1
ATOM 1066 C C . VAL A 1 128 ? -12.866 4.695 -7.341 1.00 97.44 128 VAL A C 1
ATOM 1068 O O . VAL A 1 128 ? -13.698 4.734 -6.434 1.00 97.44 128 VAL A O 1
ATOM 1071 N N . GLY A 1 129 ? -12.331 5.810 -7.843 1.00 97.00 129 GLY A N 1
ATOM 1072 C CA . GLY A 1 129 ? -12.687 7.144 -7.347 1.00 97.00 129 GLY A CA 1
ATOM 1073 C C . GLY A 1 129 ? -14.178 7.469 -7.487 1.00 97.00 129 GLY A C 1
ATOM 1074 O O . GLY A 1 129 ? -14.799 7.936 -6.530 1.00 97.00 129 GLY A O 1
ATOM 1075 N N . ARG A 1 130 ? -14.800 7.148 -8.632 1.00 95.69 130 ARG A N 1
ATOM 1076 C CA . ARG A 1 130 ? -16.258 7.312 -8.820 1.00 95.69 130 ARG A CA 1
ATOM 1077 C C . ARG A 1 130 ? -17.068 6.451 -7.851 1.00 95.69 130 ARG A C 1
ATOM 1079 O O . ARG A 1 130 ? -18.063 6.921 -7.307 1.00 95.69 130 ARG A O 1
ATOM 1086 N N . GLN A 1 131 ? -16.638 5.212 -7.602 1.00 94.25 131 GLN A N 1
ATOM 1087 C CA . GLN A 1 131 ? -17.299 4.315 -6.650 1.00 94.25 131 GLN A CA 1
ATOM 1088 C C . GLN A 1 131 ? -17.263 4.866 -5.221 1.00 94.25 131 GLN A C 1
ATOM 1090 O O . GLN A 1 131 ? -18.290 4.848 -4.546 1.00 94.25 131 GLN A O 1
ATOM 1095 N N . HIS A 1 132 ? -16.133 5.431 -4.787 1.00 93.00 132 HIS A N 1
ATOM 1096 C CA . HIS A 1 132 ? -16.041 6.104 -3.487 1.00 93.00 132 HIS A CA 1
ATOM 1097 C C . HIS A 1 132 ? -16.949 7.342 -3.425 1.00 93.00 132 HIS A C 1
ATOM 1099 O O . HIS A 1 132 ? -17.518 7.641 -2.380 1.00 93.00 132 HIS A O 1
ATOM 1105 N N . GLY A 1 133 ? -17.187 8.011 -4.559 1.00 91.06 133 GLY A N 1
ATOM 1106 C CA . GLY A 1 133 ? -18.141 9.119 -4.664 1.00 91.06 133 GLY A CA 1
ATOM 1107 C C . GLY A 1 133 ? -19.610 8.722 -4.455 1.00 91.06 133 GLY A C 1
ATOM 1108 O O . GLY A 1 133 ? -20.445 9.596 -4.228 1.00 91.06 133 GLY A O 1
ATOM 1109 N N . ASN A 1 134 ? -19.939 7.425 -4.504 1.00 88.44 134 ASN A N 1
ATOM 1110 C CA . ASN A 1 134 ? -21.277 6.919 -4.187 1.00 88.44 134 ASN A CA 1
ATOM 1111 C C . ASN A 1 134 ? -21.491 6.681 -2.682 1.00 88.44 134 ASN A C 1
ATOM 1113 O O . ASN A 1 134 ? -22.634 6.500 -2.259 1.00 88.44 134 ASN A O 1
ATOM 1117 N N . VAL A 1 135 ? -20.430 6.707 -1.866 1.00 87.19 135 VAL A N 1
ATOM 1118 C CA . VAL A 1 135 ? -20.521 6.592 -0.404 1.00 87.19 135 VAL A CA 1
ATOM 1119 C C . VAL A 1 135 ? -20.917 7.953 0.166 1.00 87.19 135 VAL A C 1
ATOM 1121 O O . VAL A 1 135 ? -20.082 8.814 0.415 1.00 87.19 135 VAL A O 1
ATOM 1124 N N . ARG A 1 136 ? -22.225 8.180 0.332 1.00 83.44 136 ARG A N 1
ATOM 1125 C CA . ARG A 1 136 ? -22.772 9.487 0.752 1.00 83.44 136 ARG A CA 1
ATOM 1126 C C . ARG A 1 136 ? -22.619 9.779 2.243 1.00 83.44 136 ARG A C 1
ATOM 1128 O O . ARG A 1 136 ? -22.742 10.930 2.644 1.00 83.44 136 ARG A O 1
ATOM 1135 N N . THR A 1 137 ? -22.387 8.745 3.042 1.00 83.44 137 THR A N 1
ATOM 1136 C CA . THR A 1 137 ? -22.252 8.821 4.501 1.00 83.44 137 THR A CA 1
ATOM 1137 C C . THR A 1 137 ? -20.880 9.316 4.947 1.00 83.44 137 THR A C 1
ATOM 1139 O O . THR A 1 137 ? -20.730 9.680 6.107 1.00 83.44 137 THR A O 1
ATOM 1142 N N . MET A 1 138 ? -19.897 9.388 4.040 1.00 85.50 138 MET A N 1
ATOM 1143 C CA . MET A 1 138 ? -18.527 9.766 4.370 1.00 85.50 138 MET A CA 1
ATOM 1144 C C . MET A 1 138 ? -17.971 10.820 3.422 1.00 85.50 138 MET A C 1
ATOM 1146 O O . MET A 1 138 ? -18.168 10.766 2.211 1.00 85.50 138 MET A O 1
ATOM 1150 N N . SER A 1 139 ? -17.193 11.748 3.976 1.00 88.31 139 SER A N 1
ATOM 1151 C CA . SER A 1 139 ? -16.327 12.621 3.187 1.00 88.31 139 SER A CA 1
ATOM 1152 C C . SER A 1 139 ? -14.891 12.113 3.244 1.00 88.31 139 SER A C 1
ATOM 1154 O O . SER A 1 139 ? -14.301 12.047 4.317 1.00 88.31 139 SER A O 1
ATOM 1156 N N . PHE A 1 140 ? -14.299 11.809 2.088 1.00 90.56 140 PHE A N 1
ATOM 1157 C CA . PHE A 1 140 ? -12.881 11.454 1.994 1.00 90.56 140 PHE A CA 1
ATOM 1158 C C . PHE A 1 140 ? -12.008 12.718 2.008 1.00 90.56 140 PHE A C 1
ATOM 1160 O O . PHE A 1 140 ? -11.649 13.268 0.958 1.00 90.56 140 PHE A O 1
ATOM 1167 N N . THR A 1 141 ? -11.731 13.222 3.21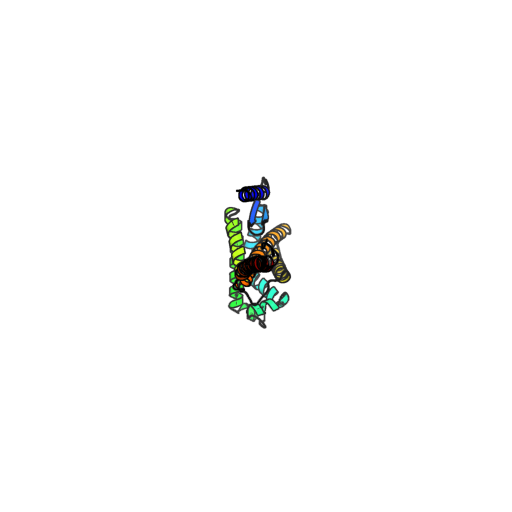2 1.00 92.56 141 THR A N 1
ATOM 1168 C CA . THR A 1 141 ? -10.900 14.411 3.456 1.00 92.56 141 THR A CA 1
ATOM 1169 C C . THR A 1 141 ? -9.437 14.164 3.080 1.00 92.56 141 THR A C 1
ATOM 1171 O O . THR A 1 141 ? -9.000 13.027 2.919 1.00 92.56 141 THR A O 1
ATOM 1174 N N . ALA A 1 142 ? -8.656 15.239 2.926 1.00 93.75 142 ALA A N 1
ATOM 1175 C CA . ALA A 1 142 ? -7.218 15.127 2.664 1.00 93.75 142 ALA A CA 1
ATOM 1176 C C . ALA A 1 142 ? -6.487 14.318 3.752 1.00 93.75 142 ALA A C 1
ATOM 1178 O O . ALA A 1 142 ? -5.601 13.537 3.425 1.00 93.75 142 ALA A O 1
ATOM 1179 N N . GLU A 1 143 ? -6.911 14.474 5.004 1.00 94.81 143 GLU A N 1
ATOM 1180 C CA . GLU A 1 143 ? -6.425 13.722 6.160 1.00 94.81 143 GLU A CA 1
ATOM 1181 C C . GLU A 1 143 ? -6.708 12.221 6.036 1.00 94.81 143 GLU A C 1
ATOM 1183 O O . GLU A 1 143 ? -5.776 11.429 6.100 1.00 94.81 143 GLU A O 1
ATOM 1188 N N . LYS A 1 144 ? -7.946 11.821 5.710 1.00 94.75 144 LYS A N 1
ATOM 1189 C CA . LYS A 1 144 ? -8.307 10.408 5.487 1.00 94.75 144 LYS A CA 1
ATOM 1190 C C . LYS A 1 144 ? -7.473 9.753 4.382 1.00 94.75 144 LYS A C 1
ATOM 1192 O O . LYS A 1 144 ? -7.031 8.616 4.530 1.00 94.75 144 LYS A O 1
ATOM 1197 N N . TRP A 1 145 ? -7.207 10.473 3.287 1.00 95.75 145 TRP A N 1
ATOM 1198 C CA . TRP A 1 145 ? -6.307 9.985 2.232 1.00 95.75 145 TRP A CA 1
ATOM 1199 C C . TRP A 1 145 ? -4.860 9.835 2.713 1.00 95.75 145 TRP A C 1
ATOM 1201 O O . TRP A 1 145 ? -4.169 8.916 2.275 1.00 95.75 145 TRP A O 1
ATOM 1211 N N . LEU A 1 146 ? -4.393 10.736 3.580 1.00 96.94 146 LEU A N 1
ATOM 1212 C CA . LEU A 1 146 ? -3.042 10.696 4.133 1.00 96.94 146 LEU A CA 1
ATOM 1213 C C . LEU A 1 146 ? -2.875 9.543 5.130 1.00 96.94 146 LEU A C 1
ATOM 1215 O O . LEU A 1 146 ? -1.903 8.804 5.016 1.00 96.94 146 LEU A O 1
ATOM 1219 N N . ILE A 1 147 ? -3.840 9.340 6.032 1.00 97.19 147 ILE A N 1
ATOM 1220 C CA . ILE A 1 147 ? -3.880 8.193 6.952 1.00 97.19 147 ILE A CA 1
ATOM 1221 C C . ILE A 1 147 ? -3.822 6.891 6.152 1.00 97.19 147 ILE A C 1
ATOM 1223 O O . ILE A 1 147 ? -2.929 6.073 6.358 1.00 97.19 147 ILE A O 1
ATOM 1227 N N . PHE A 1 148 ? -4.715 6.742 5.169 1.00 97.12 148 PHE A N 1
ATOM 1228 C CA . PHE A 1 148 ? -4.745 5.575 4.290 1.00 97.12 148 PHE A CA 1
ATOM 1229 C C . PHE A 1 148 ? -3.394 5.332 3.601 1.00 97.12 148 PHE A C 1
ATOM 1231 O O . PHE A 1 148 ? -2.906 4.204 3.571 1.00 97.12 148 PHE A O 1
ATOM 1238 N N . LYS A 1 149 ? -2.779 6.393 3.05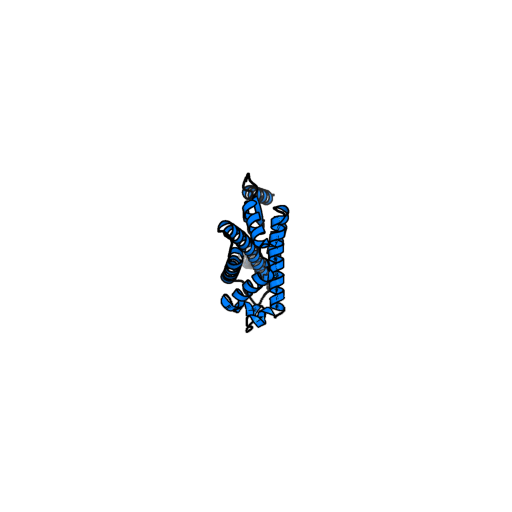9 1.00 97.81 149 LYS A N 1
ATOM 1239 C CA . LYS A 1 149 ? -1.469 6.318 2.404 1.00 97.81 149 LYS A CA 1
ATOM 1240 C C . LYS A 1 149 ? -0.390 5.807 3.356 1.00 97.81 149 LYS A C 1
ATOM 1242 O O . LYS A 1 149 ? 0.385 4.942 2.959 1.00 97.81 149 LYS A O 1
ATOM 1247 N N . ASN A 1 150 ? -0.317 6.377 4.556 1.00 97.88 150 ASN A N 1
ATOM 1248 C CA . ASN A 1 150 ? 0.745 6.086 5.512 1.00 97.88 150 ASN A CA 1
ATOM 1249 C C . ASN A 1 150 ? 0.636 4.647 6.017 1.00 97.88 150 ASN A C 1
ATOM 1251 O O . ASN A 1 150 ? 1.594 3.901 5.873 1.00 97.88 150 ASN A O 1
ATOM 1255 N N . VAL A 1 151 ? -0.554 4.212 6.450 1.00 97.88 151 VAL A N 1
ATOM 1256 C CA . VAL A 1 151 ? -0.770 2.826 6.909 1.00 97.88 151 VAL A CA 1
ATOM 1257 C C . VAL A 1 151 ? -0.444 1.815 5.802 1.00 97.88 151 VAL A C 1
ATOM 1259 O O . VAL A 1 151 ? 0.188 0.792 6.054 1.00 97.88 151 VAL A O 1
ATOM 1262 N N . LEU A 1 152 ? -0.835 2.101 4.554 1.00 98.00 152 LEU A N 1
ATOM 1263 C CA . LEU A 1 152 ? -0.513 1.233 3.419 1.00 98.00 152 LEU A CA 1
ATOM 1264 C C . LEU A 1 152 ? 0.997 1.157 3.155 1.00 98.00 152 LEU A C 1
ATOM 1266 O O . LEU A 1 152 ? 1.516 0.075 2.882 1.00 98.00 152 LEU A O 1
ATOM 1270 N N . LEU A 1 153 ? 1.693 2.295 3.208 1.00 97.62 153 LEU A N 1
ATOM 1271 C CA . LEU A 1 153 ? 3.140 2.342 3.012 1.00 97.62 153 LEU A CA 1
ATOM 1272 C C . LEU A 1 153 ? 3.884 1.620 4.128 1.00 97.62 153 LEU A C 1
ATOM 1274 O O . LEU A 1 153 ? 4.776 0.840 3.820 1.00 97.62 153 LEU A O 1
ATOM 1278 N N . ASP A 1 154 ? 3.498 1.823 5.383 1.00 96.88 154 ASP A N 1
ATOM 1279 C CA . ASP A 1 154 ? 4.145 1.179 6.528 1.00 96.88 154 ASP A CA 1
ATOM 1280 C C . ASP A 1 154 ? 4.083 -0.351 6.416 1.00 96.88 154 ASP A C 1
ATOM 1282 O O . ASP A 1 154 ? 5.053 -1.043 6.719 1.00 96.88 154 ASP A O 1
ATOM 1286 N N . LEU A 1 155 ? 2.971 -0.888 5.900 1.00 96.69 155 LEU A N 1
ATOM 1287 C CA . LEU A 1 155 ? 2.800 -2.326 5.691 1.00 96.69 155 LEU A CA 1
ATOM 1288 C C . LEU A 1 155 ? 3.545 -2.854 4.461 1.00 96.69 155 LEU A C 1
ATOM 1290 O O . LEU A 1 155 ? 4.205 -3.887 4.547 1.00 96.69 155 LEU A O 1
ATOM 1294 N N . LEU A 1 156 ? 3.458 -2.169 3.316 1.00 96.56 156 LEU A N 1
ATOM 1295 C CA . LEU A 1 156 ? 4.116 -2.617 2.080 1.00 96.56 156 LEU A CA 1
ATOM 1296 C C . LEU A 1 156 ? 5.637 -2.432 2.109 1.00 96.56 156 LEU A C 1
ATOM 1298 O O . LEU A 1 156 ? 6.356 -3.150 1.414 1.00 96.56 156 LEU A O 1
ATOM 1302 N N . CYS A 1 157 ? 6.126 -1.470 2.890 1.00 94.94 157 CYS A N 1
ATOM 1303 C CA . CYS A 1 157 ? 7.533 -1.090 2.929 1.00 94.94 157 CYS A CA 1
ATOM 1304 C C . CYS A 1 157 ? 8.263 -1.572 4.188 1.00 94.94 157 CYS A C 1
ATOM 1306 O O . CYS A 1 157 ? 9.439 -1.247 4.328 1.00 94.94 157 CYS A O 1
ATOM 1308 N N . LYS A 1 158 ? 7.611 -2.337 5.077 1.00 91.19 158 LYS A N 1
ATOM 1309 C CA . LYS A 1 158 ? 8.161 -2.755 6.380 1.00 91.19 158 LYS A CA 1
ATOM 1310 C C . LYS A 1 158 ? 9.592 -3.303 6.302 1.00 91.19 158 LYS A C 1
ATOM 1312 O O . LYS A 1 158 ? 10.441 -2.896 7.086 1.00 91.19 158 LYS A O 1
ATOM 1317 N N . ASP A 1 159 ? 9.849 -4.171 5.325 1.00 89.81 159 ASP A N 1
ATOM 1318 C CA . ASP A 1 159 ? 11.153 -4.817 5.101 1.00 89.81 159 ASP A CA 1
ATOM 1319 C C . ASP A 1 159 ? 11.800 -4.381 3.771 1.00 89.81 159 ASP A C 1
ATOM 1321 O O . ASP A 1 159 ? 12.745 -4.996 3.270 1.00 89.81 159 ASP A O 1
ATOM 1325 N N . ALA A 1 160 ? 11.267 -3.327 3.150 1.00 90.38 160 ALA A N 1
ATOM 1326 C CA . ALA A 1 160 ? 11.769 -2.813 1.888 1.00 90.38 160 ALA A CA 1
ATOM 1327 C C . ALA A 1 160 ? 12.978 -1.901 2.120 1.00 90.38 160 ALA A C 1
ATOM 1329 O O . ALA A 1 160 ? 13.020 -1.106 3.056 1.00 90.38 160 ALA A O 1
ATOM 1330 N N . ASN A 1 161 ? 13.954 -1.952 1.211 1.00 93.12 161 ASN A N 1
ATOM 1331 C CA . ASN A 1 161 ? 14.989 -0.922 1.191 1.00 93.12 161 ASN A CA 1
ATOM 1332 C C . ASN A 1 161 ? 14.400 0.439 0.774 1.00 93.12 161 ASN A C 1
ATOM 1334 O O . ASN A 1 161 ? 13.335 0.518 0.154 1.00 93.12 161 ASN A O 1
ATOM 1338 N N . GLU A 1 162 ? 15.139 1.510 1.062 1.00 93.81 162 GLU A N 1
ATOM 1339 C CA . GLU A 1 162 ? 14.713 2.892 0.813 1.00 93.81 162 GLU A CA 1
ATOM 1340 C C . GLU A 1 162 ? 14.267 3.137 -0.639 1.00 93.81 162 GLU A C 1
ATOM 1342 O O . GLU A 1 162 ? 13.260 3.805 -0.873 1.00 93.81 162 GLU A O 1
ATOM 1347 N N . LYS A 1 163 ? 14.957 2.546 -1.626 1.00 94.81 163 LYS A N 1
ATOM 1348 C CA . LYS A 1 163 ? 14.612 2.705 -3.048 1.00 94.81 163 LYS A CA 1
ATOM 1349 C C . LYS A 1 163 ? 13.262 2.072 -3.381 1.00 94.81 163 LYS A C 1
ATOM 1351 O O . LYS A 1 163 ? 12.434 2.704 -4.031 1.00 94.81 163 LYS A O 1
ATOM 1356 N N . VAL A 1 164 ? 13.015 0.849 -2.912 1.00 96.19 164 VAL A N 1
ATOM 1357 C CA . VAL A 1 164 ? 11.729 0.163 -3.115 1.00 96.19 164 VAL A CA 1
ATOM 1358 C C . VAL A 1 164 ? 10.602 0.916 -2.406 1.00 96.19 164 VAL A C 1
ATOM 1360 O O . VAL A 1 164 ? 9.545 1.132 -3.003 1.00 96.19 164 VAL A O 1
ATOM 1363 N N . GLY A 1 165 ? 10.844 1.398 -1.183 1.00 97.31 165 GLY A N 1
ATOM 1364 C CA . GLY A 1 165 ? 9.888 2.231 -0.452 1.00 97.31 165 GLY A CA 1
ATOM 1365 C C . GLY A 1 165 ? 9.562 3.544 -1.173 1.00 97.31 165 GLY A C 1
ATOM 1366 O O . GLY A 1 165 ? 8.397 3.939 -1.267 1.00 97.31 165 GLY A O 1
ATOM 1367 N N . ALA A 1 166 ? 10.564 4.195 -1.770 1.00 97.00 166 ALA A N 1
ATOM 1368 C CA . ALA A 1 166 ? 10.367 5.396 -2.576 1.00 97.00 166 ALA A CA 1
ATOM 1369 C C . ALA A 1 166 ? 9.514 5.125 -3.829 1.00 97.00 166 ALA A C 1
ATOM 1371 O O . ALA A 1 166 ? 8.630 5.927 -4.150 1.00 97.00 166 ALA A O 1
ATOM 1372 N N . THR A 1 167 ? 9.722 3.993 -4.511 1.00 97.00 167 THR A N 1
ATOM 1373 C CA . THR A 1 167 ? 8.913 3.573 -5.670 1.00 97.00 167 THR A CA 1
ATOM 1374 C C . THR A 1 167 ? 7.460 3.300 -5.279 1.00 97.00 167 THR A C 1
ATOM 1376 O O . THR A 1 167 ? 6.550 3.833 -5.921 1.00 97.00 167 THR A O 1
ATOM 1379 N N . TRP A 1 168 ? 7.221 2.577 -4.177 1.00 98.06 168 TRP A N 1
ATOM 1380 C CA . TRP A 1 168 ? 5.878 2.392 -3.614 1.00 98.06 168 TRP A CA 1
ATOM 1381 C C . TRP A 1 168 ? 5.200 3.724 -3.295 1.00 98.06 168 TRP A C 1
ATOM 1383 O O . TRP A 1 168 ? 4.055 3.955 -3.685 1.00 98.06 168 TRP A O 1
ATOM 1393 N N . ASN A 1 169 ? 5.915 4.642 -2.644 1.00 97.75 169 ASN A N 1
ATOM 1394 C CA . ASN A 1 169 ? 5.398 5.965 -2.310 1.00 97.75 169 ASN A CA 1
ATOM 1395 C C . ASN A 1 169 ? 5.022 6.779 -3.557 1.00 97.75 169 ASN A C 1
ATOM 1397 O O . ASN A 1 169 ? 3.962 7.417 -3.566 1.00 97.75 169 ASN A O 1
ATOM 1401 N N . LYS A 1 170 ? 5.837 6.741 -4.620 1.00 97.44 170 LYS A N 1
ATOM 1402 C CA . LYS A 1 170 ? 5.512 7.369 -5.913 1.00 97.44 170 LYS A CA 1
ATOM 1403 C C . LYS A 1 170 ? 4.233 6.773 -6.505 1.00 97.44 170 LYS A C 1
ATOM 1405 O O . LYS A 1 170 ? 3.327 7.531 -6.861 1.00 97.44 170 LYS A O 1
ATOM 1410 N N . LEU A 1 171 ? 4.134 5.442 -6.564 1.00 97.56 171 LEU A N 1
ATOM 1411 C CA . LEU A 1 171 ? 2.976 4.744 -7.125 1.00 97.56 171 LEU A CA 1
ATOM 1412 C C . LEU A 1 171 ? 1.696 5.053 -6.339 1.00 97.56 171 LEU A C 1
ATOM 1414 O O . LEU A 1 171 ? 0.717 5.520 -6.915 1.00 97.56 171 LEU A O 1
ATOM 1418 N N . ILE A 1 172 ? 1.710 4.873 -5.018 1.00 98.12 172 ILE A N 1
ATOM 1419 C CA . ILE A 1 172 ? 0.541 5.108 -4.159 1.00 98.12 172 ILE A CA 1
ATOM 1420 C C . ILE A 1 172 ? 0.109 6.577 -4.219 1.00 98.12 172 ILE A C 1
ATOM 1422 O O . ILE A 1 172 ? -1.083 6.874 -4.302 1.00 98.12 172 ILE A O 1
ATOM 1426 N N . SER A 1 173 ? 1.057 7.518 -4.255 1.00 97.69 173 SER A N 1
ATOM 1427 C CA . SER A 1 173 ? 0.738 8.945 -4.404 1.00 97.69 173 SER A CA 1
ATOM 1428 C C . SER A 1 173 ? 0.078 9.257 -5.750 1.00 97.69 173 SER A C 1
ATOM 1430 O O . SER A 1 173 ? -0.857 10.064 -5.804 1.00 97.69 173 SER A O 1
ATOM 1432 N N . PHE A 1 174 ? 0.537 8.623 -6.834 1.00 97.75 174 PHE A N 1
ATOM 1433 C CA . PHE A 1 174 ? -0.104 8.718 -8.145 1.00 97.75 174 PHE A CA 1
ATOM 1434 C C . PHE A 1 174 ? -1.529 8.152 -8.096 1.00 97.75 174 PHE A C 1
ATOM 1436 O O . PHE A 1 174 ? -2.476 8.852 -8.454 1.00 97.75 174 PHE A O 1
ATOM 1443 N N . MET A 1 175 ? -1.698 6.944 -7.550 1.00 98.00 175 MET A N 1
ATOM 1444 C CA . MET A 1 175 ? -2.996 6.280 -7.414 1.00 98.00 175 MET A CA 1
ATOM 1445 C C . MET A 1 175 ? -4.001 7.126 -6.629 1.00 98.00 175 MET A C 1
ATOM 1447 O O . MET A 1 175 ? -5.103 7.380 -7.113 1.00 98.00 175 MET A O 1
ATOM 1451 N N . ILE A 1 176 ? -3.616 7.621 -5.448 1.00 97.75 176 ILE A N 1
ATOM 1452 C CA . ILE A 1 176 ? -4.474 8.477 -4.617 1.00 97.75 176 ILE A CA 1
ATOM 1453 C C . ILE A 1 176 ? -4.844 9.757 -5.360 1.00 97.75 176 ILE A C 1
ATOM 1455 O O . ILE A 1 176 ? -5.984 10.204 -5.265 1.00 97.75 176 ILE A O 1
ATOM 1459 N N . SER A 1 177 ? -3.919 10.347 -6.120 1.00 97.25 177 SER A N 1
ATOM 1460 C CA . SER A 1 177 ? -4.209 11.562 -6.884 1.00 97.25 177 SER A CA 1
ATOM 1461 C C . SER A 1 177 ? -5.281 11.326 -7.954 1.00 97.25 177 SER A C 1
ATOM 1463 O O . SER A 1 177 ? -6.207 12.130 -8.058 1.00 97.25 177 SER A O 1
ATOM 1465 N N . GLU A 1 178 ? -5.200 10.219 -8.698 1.00 97.75 178 GLU A N 1
ATOM 1466 C CA . GLU A 1 178 ? -6.206 9.844 -9.705 1.00 97.75 178 GLU A CA 1
ATOM 1467 C C . GLU A 1 178 ? -7.568 9.521 -9.082 1.00 97.75 178 GLU A C 1
ATOM 1469 O O . GLU A 1 178 ? -8.604 10.015 -9.543 1.00 97.75 178 GLU A O 1
ATOM 1474 N N . VAL A 1 179 ? -7.568 8.715 -8.015 1.00 97.81 179 VAL A N 1
ATOM 1475 C CA . VAL A 1 179 ? -8.778 8.310 -7.286 1.00 97.81 179 VAL A CA 1
ATOM 1476 C C . VAL A 1 179 ? -9.463 9.537 -6.686 1.00 97.81 179 VAL A C 1
ATOM 1478 O O . VAL A 1 179 ? -10.662 9.733 -6.890 1.00 97.81 179 VAL A O 1
ATOM 1481 N N . LYS A 1 180 ? -8.707 10.402 -5.999 1.00 96.94 180 LYS A N 1
ATOM 1482 C CA . LYS A 1 180 ? -9.211 11.635 -5.384 1.00 96.94 180 LYS A CA 1
ATOM 1483 C C . LYS A 1 180 ? -9.787 12.586 -6.425 1.00 96.94 180 LYS A C 1
ATOM 1485 O O . LYS A 1 180 ? -10.863 13.137 -6.198 1.00 96.94 180 LYS A O 1
ATOM 1490 N N . ASP A 1 181 ? -9.104 12.788 -7.550 1.00 97.06 181 ASP A N 1
ATOM 1491 C CA . ASP A 1 181 ? -9.613 13.660 -8.609 1.00 97.06 181 ASP A CA 1
ATOM 1492 C C . ASP A 1 181 ? -10.942 13.133 -9.170 1.00 97.06 181 ASP A C 1
ATOM 1494 O O . ASP A 1 181 ? -11.917 13.882 -9.264 1.00 97.06 181 ASP A O 1
ATOM 1498 N N . SER A 1 182 ? -11.034 11.822 -9.423 1.00 97.06 182 SER A N 1
ATOM 1499 C CA . SER A 1 182 ? -12.263 11.220 -9.949 1.00 97.06 182 SER A CA 1
ATOM 1500 C C . SER A 1 182 ? -13.406 11.221 -8.941 1.00 97.06 182 SER A C 1
ATOM 1502 O O . SER A 1 182 ? -14.563 11.387 -9.329 1.00 97.06 182 SER A O 1
ATOM 1504 N N . TYR A 1 183 ? -13.093 11.042 -7.659 1.00 96.44 183 TYR A N 1
ATOM 1505 C CA . TYR A 1 183 ? -14.035 11.193 -6.556 1.00 96.44 183 TYR A CA 1
ATOM 1506 C C . TYR A 1 183 ? -14.605 12.617 -6.517 1.00 96.44 183 TYR A C 1
ATOM 1508 O O . TYR A 1 183 ? -15.823 12.799 -6.508 1.00 96.44 183 TYR A O 1
ATOM 1516 N N . LEU A 1 184 ? -13.745 13.640 -6.559 1.00 94.75 184 LEU A N 1
ATOM 1517 C CA . LEU A 1 184 ? -14.169 15.042 -6.512 1.00 94.75 184 LEU A CA 1
ATOM 1518 C C . LEU A 1 184 ? -14.964 15.450 -7.756 1.00 94.75 184 LEU A C 1
ATOM 1520 O O . LEU A 1 184 ? -15.935 16.199 -7.648 1.00 94.75 184 LEU A O 1
ATOM 1524 N N . GLU A 1 185 ? -14.580 14.974 -8.940 1.00 94.62 185 GLU A N 1
ATOM 1525 C CA . GLU A 1 185 ? -15.368 15.139 -10.162 1.00 94.62 185 GLU A CA 1
ATOM 1526 C C . GLU A 1 185 ? -16.767 14.529 -10.017 1.00 94.62 185 GLU A C 1
ATOM 1528 O O . GLU A 1 185 ? -17.758 15.228 -10.239 1.00 94.62 185 GLU A O 1
ATOM 1533 N N . HIS A 1 186 ? -16.868 13.286 -9.540 1.00 94.00 186 HIS A N 1
ATOM 1534 C CA . HIS A 1 186 ? -18.154 12.618 -9.321 1.00 94.00 186 HIS A CA 1
ATOM 1535 C C . HIS A 1 186 ? -19.035 13.354 -8.304 1.00 94.00 186 HIS A C 1
ATOM 1537 O O . HIS A 1 186 ? -20.204 13.626 -8.577 1.00 94.00 186 HIS A O 1
ATOM 1543 N N . VAL A 1 187 ? -18.471 13.760 -7.161 1.00 92.00 187 VAL A N 1
ATOM 1544 C CA . VAL A 1 187 ? -19.189 14.529 -6.129 1.00 92.00 187 VAL A CA 1
ATOM 1545 C C . VAL A 1 187 ? -19.689 15.871 -6.680 1.00 92.00 187 VAL A C 1
ATOM 1547 O O . VAL A 1 187 ? -20.826 16.264 -6.404 1.00 92.00 187 VAL A O 1
ATOM 1550 N N . ARG A 1 188 ? -18.889 16.574 -7.498 1.00 91.56 188 ARG A N 1
ATOM 1551 C CA . ARG A 1 188 ? -19.308 17.821 -8.172 1.00 91.56 188 ARG A CA 1
ATOM 1552 C C . ARG A 1 188 ? -20.459 17.582 -9.153 1.00 91.56 188 ARG A C 1
ATOM 1554 O O . ARG A 1 188 ? -21.414 18.365 -9.170 1.00 91.56 188 ARG A O 1
ATOM 1561 N N . HIS A 1 189 ? -20.416 16.505 -9.935 1.00 90.00 189 HIS A N 1
ATOM 1562 C CA . HIS A 1 189 ? -21.500 16.153 -10.857 1.00 90.00 189 HIS A CA 1
ATOM 1563 C C . HIS A 1 189 ? -22.790 15.747 -10.132 1.00 90.00 189 HIS A C 1
ATOM 1565 O O . HIS A 1 189 ? -23.871 16.198 -10.508 1.00 90.00 189 HIS A O 1
ATOM 1571 N N . ALA A 1 190 ? -22.700 14.977 -9.048 1.00 86.00 190 ALA A N 1
ATOM 1572 C CA . ALA A 1 190 ? -23.858 14.592 -8.240 1.00 86.00 190 ALA A CA 1
ATOM 1573 C C . ALA A 1 190 ? -24.536 15.805 -7.575 1.00 86.00 190 ALA A C 1
ATOM 1575 O O . ALA A 1 190 ? -25.761 15.916 -7.556 1.00 86.00 190 ALA A O 1
ATOM 1576 N N . ARG A 1 191 ? -23.747 16.765 -7.075 1.00 82.12 191 ARG A N 1
ATOM 1577 C CA . ARG A 1 191 ? -24.278 18.005 -6.483 1.00 82.12 191 ARG A CA 1
ATOM 1578 C C . ARG A 1 191 ? -24.884 18.945 -7.524 1.00 82.12 191 ARG A C 1
ATOM 1580 O O . ARG A 1 191 ? -25.928 19.532 -7.268 1.00 82.12 191 ARG A O 1
ATOM 1587 N N . SER A 1 192 ? -24.269 19.071 -8.700 1.00 77.12 192 SER A N 1
ATOM 1588 C CA . SER A 1 192 ? -24.794 19.939 -9.768 1.00 77.12 192 SER A CA 1
ATOM 1589 C C . SER A 1 192 ? -26.049 19.377 -10.444 1.00 77.12 192 SER A C 1
ATOM 1591 O O . SER A 1 192 ? -26.945 20.147 -10.776 1.00 77.12 192 SER A O 1
ATOM 1593 N N . SER A 1 193 ? -26.160 18.054 -10.592 1.00 62.47 193 SER A N 1
ATOM 1594 C CA . SER A 1 193 ? -27.367 17.394 -11.121 1.00 62.47 193 SER A CA 1
ATOM 1595 C C . SER A 1 193 ? -28.553 17.404 -10.148 1.00 62.47 193 SER A C 1
ATOM 1597 O O . SER A 1 193 ? -29.695 17.279 -10.582 1.00 62.47 193 SER A O 1
ATOM 1599 N N . SER A 1 194 ? -28.302 17.629 -8.854 1.00 56.84 194 SER A N 1
ATOM 1600 C CA . SER A 1 194 ? -29.340 17.769 -7.822 1.00 56.84 194 SER A CA 1
ATOM 1601 C C . SER A 1 194 ? -30.022 19.149 -7.815 1.00 56.84 194 SER A C 1
ATOM 1603 O O . SER A 1 194 ? -30.996 19.339 -7.092 1.00 56.84 194 SER A O 1
ATOM 1605 N N . CYS A 1 195 ? -29.559 20.103 -8.633 1.00 38.88 195 CYS A N 1
ATOM 1606 C CA . CYS A 1 195 ? -30.270 21.352 -8.913 1.00 38.88 195 CYS A CA 1
ATOM 1607 C C . CYS A 1 195 ? -30.975 21.254 -10.278 1.00 38.88 195 CYS A C 1
ATOM 1609 O O . CYS A 1 195 ? -30.323 21.436 -11.313 1.00 38.88 195 CYS A O 1
ATOM 1611 N N . PRO A 1 196 ? -32.302 21.028 -10.330 1.00 39.34 196 PRO A N 1
ATOM 1612 C CA . PRO A 1 196 ? -33.038 21.179 -11.570 1.00 39.34 196 PRO A CA 1
ATOM 1613 C C . PRO A 1 196 ? -32.984 22.654 -11.997 1.00 39.34 196 PRO A C 1
ATOM 1615 O O . PRO A 1 196 ? -33.547 23.531 -11.355 1.00 39.34 196 PRO A O 1
ATOM 1618 N N . GLN A 1 197 ? -32.312 22.906 -13.119 1.00 36.94 197 GLN A N 1
ATOM 1619 C CA . GLN A 1 197 ? -32.363 24.134 -13.917 1.00 36.94 197 GLN A CA 1
ATOM 1620 C C . GLN A 1 197 ? -31.775 25.428 -13.322 1.00 36.94 197 GLN A C 1
ATOM 1622 O O . GLN A 1 197 ? -32.483 26.290 -12.812 1.00 36.94 197 GLN A O 1
ATOM 1627 N N . ILE A 1 198 ? -30.512 25.703 -13.668 1.00 44.75 198 ILE A N 1
ATOM 1628 C CA . ILE A 1 198 ? -30.071 27.078 -13.986 1.00 44.75 198 ILE A CA 1
ATOM 1629 C C . ILE A 1 198 ? -29.841 27.201 -15.504 1.00 44.75 198 ILE A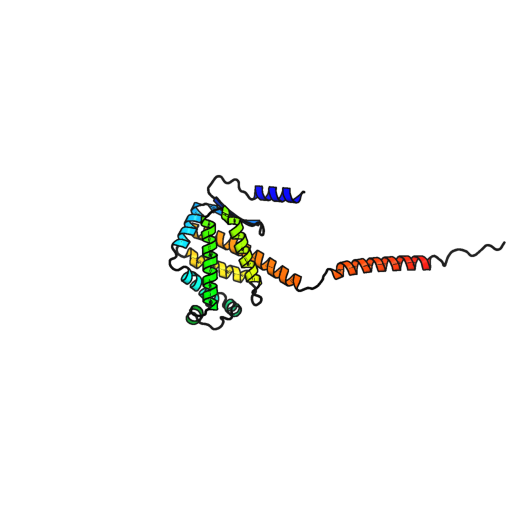 C 1
ATOM 1631 O O . ILE A 1 198 ? -28.854 27.751 -15.974 1.00 44.75 198 ILE A O 1
ATOM 1635 N N . ASN A 1 199 ? -30.778 26.680 -16.303 1.00 43.41 199 ASN A N 1
ATOM 1636 C CA . ASN A 1 199 ? -30.993 27.157 -17.677 1.00 43.41 199 ASN A CA 1
ATOM 1637 C C . ASN A 1 199 ? -32.255 28.032 -17.792 1.00 43.41 199 ASN A C 1
ATOM 1639 O O . ASN A 1 199 ? -32.449 28.711 -18.798 1.00 43.41 199 ASN A O 1
ATOM 1643 N N . SER A 1 200 ? -33.058 28.125 -16.729 1.00 44.16 200 SER A N 1
ATOM 1644 C CA . SER A 1 200 ? -34.201 29.037 -16.638 1.00 44.16 200 SER A CA 1
ATOM 1645 C C . SER A 1 200 ? -33.770 30.494 -16.397 1.00 44.16 200 SER A C 1
ATOM 1647 O O . SER A 1 200 ? -34.351 31.405 -16.981 1.00 44.16 200 SER A O 1
ATOM 1649 N N . TYR A 1 201 ? -32.682 30.764 -15.665 1.00 46.12 201 TYR A N 1
ATOM 1650 C CA . TYR A 1 201 ? -32.264 32.150 -15.394 1.00 46.12 201 TYR A CA 1
ATOM 1651 C C . TYR A 1 201 ? -31.598 32.865 -16.578 1.00 46.12 201 TYR A C 1
ATOM 1653 O O . TYR A 1 201 ? -31.750 34.080 -16.712 1.00 46.12 201 TYR A O 1
ATOM 1661 N N . ARG A 1 202 ? -30.935 32.155 -17.504 1.00 45.78 202 ARG A N 1
ATOM 1662 C CA . ARG A 1 202 ? -30.343 32.794 -18.699 1.00 45.78 202 ARG A CA 1
ATOM 1663 C C . ARG A 1 202 ? -31.398 33.159 -19.751 1.00 45.78 202 ARG A C 1
ATOM 1665 O O . ARG A 1 202 ? -31.250 34.172 -20.440 1.00 45.78 202 ARG A O 1
ATOM 1672 N N . PHE A 1 203 ? -32.507 32.418 -19.806 1.00 46.62 203 PHE A N 1
ATOM 1673 C CA . PHE A 1 203 ? -33.676 32.786 -20.610 1.00 46.62 203 PHE A CA 1
ATOM 1674 C C . PHE A 1 203 ? -34.564 33.839 -19.930 1.00 46.62 203 PHE A C 1
ATOM 1676 O O . PHE A 1 203 ? -35.055 34.739 -20.607 1.00 46.62 203 PHE A O 1
ATOM 1683 N N . ILE A 1 204 ? -34.708 33.828 -18.601 1.00 51.72 204 ILE A N 1
ATOM 1684 C CA . ILE A 1 204 ? -35.492 34.857 -17.894 1.00 51.72 204 ILE A CA 1
ATOM 1685 C C . ILE A 1 204 ? -34.748 36.205 -17.865 1.00 51.72 204 ILE A C 1
ATOM 1687 O O . ILE A 1 204 ? -35.365 37.248 -18.084 1.00 51.72 204 ILE A O 1
ATOM 1691 N N . ALA A 1 205 ? -33.419 36.220 -17.717 1.00 52.59 205 ALA A N 1
ATOM 1692 C CA . ALA A 1 205 ? -32.637 37.461 -17.751 1.00 52.59 205 ALA A CA 1
ATOM 1693 C C . ALA A 1 205 ? -32.586 38.104 -19.152 1.00 52.59 205 ALA A C 1
ATOM 1695 O O . ALA A 1 205 ? -32.620 39.332 -19.278 1.00 52.59 205 ALA A O 1
ATOM 1696 N N . SER A 1 206 ? -32.561 37.299 -20.221 1.00 52.91 206 SER A N 1
ATOM 1697 C CA . SER A 1 206 ? -32.618 37.804 -21.602 1.00 52.91 206 SER A CA 1
ATOM 1698 C C . SER A 1 206 ? -34.032 38.244 -22.006 1.00 52.91 206 SER A C 1
ATOM 1700 O O . SER A 1 206 ? -34.181 39.248 -22.711 1.00 52.91 206 SER A O 1
ATOM 1702 N N . ARG A 1 207 ? -35.084 37.590 -21.491 1.00 52.66 207 ARG A N 1
ATOM 1703 C CA . ARG A 1 207 ? -36.480 38.007 -21.712 1.00 52.66 207 ARG A CA 1
ATOM 1704 C C . ARG A 1 207 ? -36.837 39.281 -20.935 1.00 52.66 207 ARG A C 1
ATOM 1706 O O . ARG A 1 207 ? -37.474 40.165 -21.506 1.00 52.66 207 ARG A O 1
ATOM 1713 N N . SER A 1 208 ? -36.334 39.453 -19.709 1.00 54.69 208 SER A N 1
ATOM 1714 C CA . SER A 1 208 ? -36.502 40.693 -18.929 1.00 54.69 208 SER A CA 1
ATOM 1715 C C . SER A 1 208 ? -35.769 41.895 -19.532 1.00 54.69 208 SER A C 1
ATOM 1717 O O . SER A 1 208 ? -36.300 43.006 -19.496 1.00 54.69 208 SER A O 1
ATOM 1719 N N . LYS A 1 209 ? -34.601 41.704 -20.168 1.00 57.09 209 LYS A N 1
ATOM 1720 C CA . LYS A 1 209 ? -33.939 42.787 -20.922 1.00 57.09 209 LYS A CA 1
ATOM 1721 C C . LYS A 1 209 ? -34.720 43.187 -22.180 1.00 57.09 209 LYS A C 1
ATOM 1723 O O . LYS A 1 209 ? -34.853 44.380 -22.443 1.00 57.09 209 LYS A O 1
ATOM 1728 N N . ARG A 1 210 ? -35.312 42.233 -22.914 1.00 56.28 210 ARG A N 1
ATOM 1729 C CA . ARG A 1 210 ? -36.166 42.549 -24.081 1.00 56.28 210 ARG A CA 1
ATOM 1730 C C . ARG A 1 210 ? -37.480 43.234 -23.694 1.00 56.28 210 ARG A C 1
ATOM 1732 O O . ARG A 1 210 ? -37.895 44.162 -24.379 1.00 56.28 210 ARG A O 1
ATOM 1739 N N . LEU A 1 211 ? -38.103 42.845 -22.580 1.00 56.19 211 LEU A N 1
ATOM 1740 C CA . LEU A 1 211 ? -39.325 43.493 -22.080 1.00 56.19 211 LEU A CA 1
ATOM 1741 C C . LEU A 1 211 ? -39.070 44.905 -21.529 1.00 56.19 211 LEU A C 1
ATOM 1743 O O . LEU A 1 211 ? -39.901 45.788 -21.730 1.00 56.19 211 LEU A O 1
ATOM 1747 N N . ARG A 1 212 ? -37.912 45.159 -20.899 1.00 57.69 212 ARG A N 1
ATOM 1748 C CA . ARG A 1 212 ? -37.525 46.518 -20.472 1.00 57.69 212 ARG A CA 1
ATOM 1749 C C . ARG A 1 212 ? -37.170 47.431 -21.647 1.00 57.69 212 ARG A C 1
ATOM 1751 O O . ARG A 1 212 ? -37.538 48.599 -21.618 1.00 57.69 212 ARG A O 1
ATOM 1758 N N . SER A 1 213 ? -36.541 46.902 -22.698 1.00 57.31 213 SER A N 1
ATOM 1759 C CA . SER A 1 213 ? -36.276 47.663 -23.929 1.00 57.31 213 SER A CA 1
ATOM 1760 C C . SER A 1 213 ? -37.569 48.052 -24.658 1.00 57.31 213 SER A C 1
ATOM 1762 O O . SER A 1 213 ? -37.693 49.197 -25.083 1.00 57.31 213 SER A O 1
ATOM 1764 N N . ARG A 1 214 ? -38.569 47.158 -24.710 1.00 56.16 214 ARG A N 1
ATOM 1765 C CA . ARG A 1 214 ? -39.878 47.460 -25.317 1.00 56.16 214 ARG A CA 1
ATOM 1766 C C . ARG A 1 214 ? -40.690 48.493 -24.532 1.00 56.16 214 ARG A C 1
ATOM 1768 O O . ARG A 1 214 ? -41.282 49.383 -25.132 1.00 56.16 214 ARG A O 1
ATOM 1775 N N . LYS A 1 215 ? -40.668 48.432 -23.194 1.00 56.62 215 LYS A N 1
ATOM 1776 C CA . LYS A 1 215 ? -41.335 49.449 -22.362 1.00 56.62 215 LYS A CA 1
ATOM 1777 C C . LYS A 1 215 ? -40.661 50.822 -22.464 1.00 56.62 215 LYS A C 1
ATOM 1779 O O . LYS A 1 215 ? -41.364 51.822 -22.503 1.00 56.62 215 LYS A O 1
ATOM 1784 N N . HIS A 1 216 ? -39.333 50.888 -22.595 1.00 55.91 216 HIS A N 1
ATOM 1785 C CA . HIS A 1 216 ? -3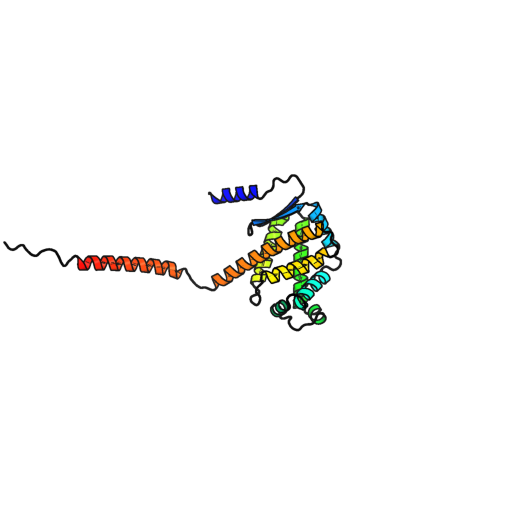8.651 52.167 -22.827 1.00 55.91 216 HIS A CA 1
ATOM 1786 C C . HIS A 1 216 ? -38.916 52.751 -24.224 1.00 55.91 216 HIS A C 1
ATOM 1788 O O . HIS A 1 216 ? -39.042 53.968 -24.337 1.00 55.91 216 HIS A O 1
ATOM 1794 N N . SER A 1 217 ? -39.069 51.926 -25.268 1.00 55.78 217 SER A N 1
ATOM 1795 C CA . SER A 1 217 ? -39.431 52.431 -26.602 1.00 55.78 217 SER A CA 1
ATOM 1796 C C . SER A 1 217 ? -40.889 52.897 -26.691 1.00 55.78 217 SER A C 1
ATOM 1798 O O . SER A 1 217 ? -41.180 53.870 -27.379 1.00 55.78 217 SER A O 1
ATOM 1800 N N . GLU A 1 218 ? -41.815 52.247 -25.978 1.00 54.47 218 GLU A N 1
ATOM 1801 C CA . GLU A 1 218 ? -43.233 52.645 -25.976 1.00 54.47 218 GLU A CA 1
ATOM 1802 C C . GLU A 1 218 ? -43.509 53.875 -25.098 1.00 54.47 218 GLU A C 1
ATOM 1804 O O . GLU A 1 218 ? -44.349 54.701 -25.455 1.00 54.47 218 GLU A O 1
ATOM 1809 N N . SER A 1 219 ? -42.772 54.060 -23.997 1.00 55.69 219 SER A N 1
ATOM 1810 C CA . SER A 1 219 ? -42.866 55.281 -23.184 1.00 55.69 219 SER A CA 1
ATOM 1811 C C . SER A 1 219 ? -42.212 56.494 -23.856 1.00 55.69 219 SER A C 1
ATOM 1813 O O . SER A 1 219 ? -42.730 57.601 -23.723 1.00 55.69 219 SER A O 1
ATOM 1815 N N . ALA A 1 220 ? -41.143 56.303 -24.640 1.00 55.03 220 ALA A N 1
ATOM 1816 C CA . ALA A 1 220 ? -40.532 57.385 -25.418 1.00 55.03 220 ALA A CA 1
ATOM 1817 C C . ALA A 1 220 ? -41.447 57.882 -26.556 1.00 55.03 220 ALA A C 1
ATOM 1819 O O . ALA A 1 220 ? -41.515 59.081 -26.813 1.00 55.03 220 ALA A O 1
ATOM 1820 N N . ASN A 1 221 ? -42.235 56.992 -27.171 1.00 54.56 221 ASN A N 1
ATOM 1821 C CA . ASN A 1 221 ? -43.175 57.374 -28.233 1.00 54.56 221 ASN A CA 1
ATOM 1822 C C . ASN A 1 221 ? -44.468 58.041 -27.731 1.00 54.56 221 ASN A C 1
ATOM 1824 O O . ASN A 1 221 ? -45.178 58.658 -28.524 1.00 54.56 221 ASN A O 1
ATOM 1828 N N . LYS A 1 222 ? -44.794 57.944 -26.435 1.00 53.91 222 LYS A N 1
ATOM 1829 C CA . LYS A 1 222 ? -45.985 58.594 -25.857 1.00 53.91 222 LYS A CA 1
ATOM 1830 C C . LYS A 1 222 ? -45.725 59.981 -25.267 1.00 53.91 222 LYS A C 1
ATOM 1832 O O . LYS A 1 222 ? -46.672 60.748 -25.154 1.00 53.91 222 LYS A O 1
ATOM 1837 N N . LEU A 1 223 ? -44.478 60.318 -24.937 1.00 52.03 223 LEU A N 1
ATOM 1838 C CA . LEU A 1 223 ? -44.116 61.630 -24.380 1.00 52.03 223 LEU A CA 1
ATOM 1839 C C . LEU A 1 223 ? -43.650 62.645 -25.437 1.00 52.03 223 LEU A C 1
ATOM 1841 O O . LEU A 1 223 ? -43.770 63.839 -25.206 1.00 52.03 223 LEU A O 1
ATOM 1845 N N . GLY A 1 224 ? -43.225 62.204 -26.625 1.00 47.72 224 GLY A N 1
ATOM 1846 C CA . GLY A 1 224 ? -42.846 63.112 -27.719 1.00 47.72 224 GLY A CA 1
ATOM 1847 C C . GLY A 1 224 ? -44.013 63.692 -28.531 1.00 47.72 224 GLY A C 1
ATOM 1848 O O . GLY A 1 224 ? -43.789 64.524 -29.400 1.00 47.72 224 GLY A O 1
ATOM 1849 N N . ARG A 1 225 ? -45.260 63.263 -28.286 1.00 50.94 225 ARG A N 1
ATOM 1850 C CA . ARG A 1 225 ? -46.425 63.671 -29.100 1.00 50.94 225 ARG A CA 1
ATOM 1851 C C . ARG A 1 225 ? -47.216 64.855 -28.531 1.00 50.94 225 ARG A C 1
ATOM 1853 O O . ARG A 1 225 ? -48.281 65.162 -29.050 1.00 50.94 225 ARG A O 1
ATOM 1860 N N . ILE A 1 226 ? -46.728 65.491 -27.466 1.00 53.88 226 ILE A N 1
ATOM 1861 C CA . ILE A 1 226 ? -47.442 66.584 -26.782 1.00 53.88 226 ILE A CA 1
ATOM 1862 C C . ILE A 1 226 ? -46.848 67.970 -27.110 1.00 53.88 226 ILE A C 1
ATOM 1864 O O . ILE A 1 226 ? -47.479 68.984 -26.837 1.00 53.88 226 ILE A O 1
ATOM 1868 N N . GLU A 1 227 ? -45.718 68.050 -27.817 1.00 52.22 227 GLU A N 1
ATOM 1869 C CA . GLU A 1 227 ? -45.080 69.329 -28.155 1.00 52.22 227 GLU A CA 1
ATOM 1870 C C . GLU A 1 227 ? -44.746 69.416 -29.651 1.00 52.22 227 GLU A C 1
ATOM 1872 O O . GLU A 1 227 ? -43.642 69.104 -30.085 1.00 52.22 227 GLU A O 1
ATOM 1877 N N . SER A 1 228 ? -45.723 69.788 -30.482 1.00 54.78 228 SER A N 1
ATOM 1878 C CA . SER A 1 228 ? -45.486 70.413 -31.799 1.00 54.78 228 SER A CA 1
ATOM 1879 C C . SER A 1 228 ? -46.801 70.897 -32.424 1.00 54.78 228 SER A C 1
ATOM 1881 O O . SER A 1 228 ? -47.566 70.102 -32.954 1.00 54.78 228 SER A O 1
ATOM 1883 N N . GLY A 1 229 ? -47.017 72.217 -32.345 1.00 46.25 229 GLY A N 1
ATOM 1884 C CA . GLY A 1 229 ? -47.901 73.049 -33.183 1.00 46.25 229 GLY A CA 1
ATOM 1885 C C . GLY A 1 229 ? -49.410 72.807 -33.043 1.00 46.25 229 GLY A C 1
ATOM 1886 O O . GLY A 1 229 ? -49.905 71.732 -33.338 1.00 46.25 229 GLY A O 1
ATOM 1887 N N . LYS A 1 230 ? -50.278 73.728 -32.611 1.00 54.09 230 LYS A N 1
ATOM 1888 C CA . LYS A 1 230 ? -50.297 75.203 -32.599 1.00 54.09 230 LYS A CA 1
ATOM 1889 C C . LYS A 1 230 ? -49.828 75.887 -33.894 1.00 54.09 230 LYS A C 1
ATOM 1891 O O . LYS A 1 230 ? -48.643 75.897 -34.196 1.00 54.09 230 LYS A O 1
ATOM 1896 N N . ALA A 1 231 ? -50.803 76.566 -34.504 1.00 50.22 231 ALA A N 1
ATOM 1897 C CA . ALA A 1 231 ? -50.739 77.582 -35.555 1.00 50.22 231 ALA A CA 1
ATOM 1898 C C . ALA A 1 231 ? -50.693 77.077 -37.005 1.00 50.22 231 ALA A C 1
ATOM 1900 O O . ALA A 1 231 ? -49.635 76.718 -37.502 1.00 50.22 231 ALA A O 1
ATOM 1901 N N . LEU A 1 232 ? -51.856 77.130 -37.663 1.00 43.53 232 LEU A N 1
ATOM 1902 C CA . LEU A 1 232 ? -52.085 77.815 -38.942 1.00 43.53 232 LEU A CA 1
ATOM 1903 C C . LEU A 1 232 ? -53.588 78.158 -39.003 1.00 43.53 232 LEU A C 1
ATOM 1905 O O . LEU A 1 232 ? -54.407 77.297 -39.295 1.00 43.53 232 LEU A O 1
ATOM 1909 N N . ASP A 1 233 ? -53.914 79.400 -38.649 1.00 44.06 233 ASP A N 1
ATOM 1910 C CA . ASP A 1 233 ? -55.119 80.136 -39.048 1.00 44.06 233 ASP A CA 1
ATOM 1911 C C . ASP A 1 233 ? -54.597 81.536 -39.400 1.00 44.06 233 ASP A C 1
ATOM 1913 O O . ASP A 1 233 ? -54.013 82.203 -38.538 1.00 44.06 233 ASP A O 1
ATOM 1917 N N . GLY A 1 234 ? -54.723 81.924 -40.672 1.00 42.84 234 GLY A N 1
ATOM 1918 C CA . GLY A 1 234 ? -54.154 83.150 -41.246 1.00 42.84 234 GLY A CA 1
ATOM 1919 C C . GLY A 1 234 ? -53.363 82.898 -42.517 1.00 42.84 234 GLY A C 1
ATOM 1920 O O . GLY A 1 234 ? -52.256 82.327 -42.405 1.00 42.84 234 GLY A O 1
#